Protein AF-A0A2N3N8F2-F1 (afdb_monomer)

pLDDT: mean 90.72, std 19.26, range [30.8, 98.94]

Foldseek 3Di:
DEFAEAEFEACQSQQPQEPFSLQLPQVLQVVCVVVPYNYAYAFDDATGDDPNRHYHHHYLDALQVSLVRLLVRCLVRVGQEYEDDHCQNCLVVVPPLQCLLVSVLVSVVSSCVNRVNHAYEYEQAAFFVLDPRRRVSSVSSNVSSVVSQVVCVVVVRRYFYLYQHDPLADDCVQDDNRHHGYPVNSSSSSVSSNVRVVVSVVSVSRDDDDDDVVVVVVVVDDDDDPDDDPDDDDDDDD

Organism: NCBI:txid41688

Solvent-accessible surface area (backbone atoms only — not comparable to full-atom values): 12654 Å² total; per-residue (Å²): 100,69,39,36,34,29,42,37,20,16,33,62,56,34,3,48,59,22,92,58,24,30,34,28,55,49,58,31,53,53,53,45,40,74,76,62,28,51,76,43,47,34,51,90,42,76,40,42,78,51,84,72,32,33,20,40,31,42,66,82,41,33,51,76,58,37,35,56,53,47,53,58,41,38,68,72,65,60,36,28,30,35,41,40,42,72,40,66,43,23,27,70,72,62,50,65,57,94,45,43,37,62,57,49,49,52,38,53,53,49,51,39,67,67,28,71,57,29,23,38,36,42,38,36,57,52,62,38,64,69,42,92,69,24,37,66,39,40,50,56,35,32,55,32,42,53,50,51,50,48,61,4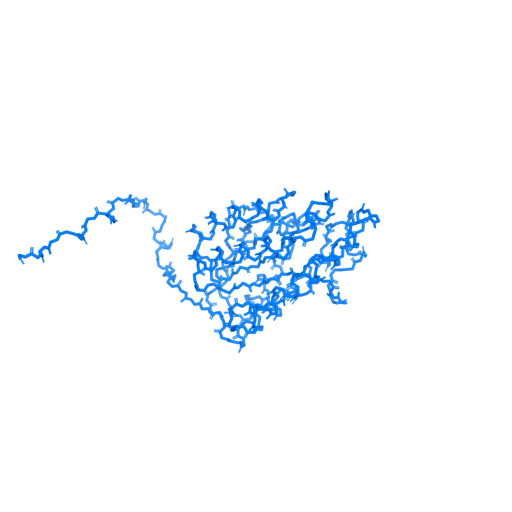0,39,78,70,69,45,49,54,39,67,22,66,25,62,43,95,72,21,35,50,81,89,26,35,73,69,28,64,28,36,24,60,68,17,18,51,31,43,15,54,42,47,45,53,26,52,52,50,32,48,79,70,66,36,65,45,83,69,93,75,66,71,65,64,65,72,56,61,86,60,76,88,80,81,94,79,86,89,85,89,89,87,85,85,88,84,132

Mean predicted aligned error: 6.77 Å

InterPro domains:
  IPR013830 SGNH hydrolase-type esterase 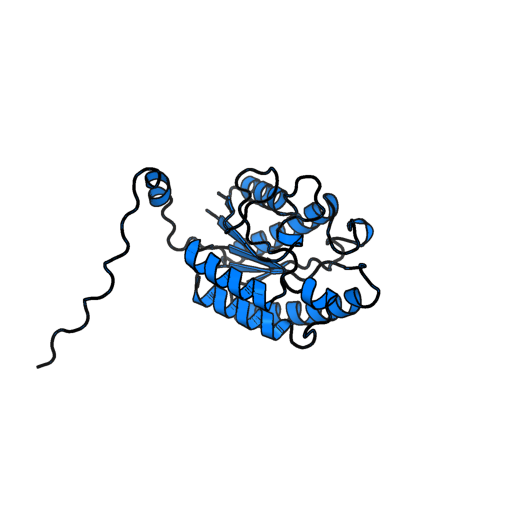domain [PF13472] (8-186)
  IPR036514 SGNH hydrolase superfamily [G3DSA:3.40.50.1110] (1-211)
  IPR051532 Diverse Ester Hydrolysis Enzymes [PTHR30383] (4-203)

Nearest PDB structures (foldseek):
  2vpt-assembly1_A-2  TM=9.041E-01  e=3.365E-15  Acetivibrio thermocellus
  7pzh-assembly4_GGG  TM=7.349E-01  e=8.038E-08  Phocaeicola vulgatus
  7pzg-assembly1_AAA  TM=7.790E-01  e=3.412E-07  Phocaeicola vulgatus
  6lfc-assembly2_B  TM=7.624E-01  e=3.213E-07  Escherichia coli
  6lfc-assembly1_A  TM=7.607E-01  e=3.624E-07  Escherichia coli

Sequence (238 aa):
MPLRLLPLGASITFGSGSTDGNGFRKHLRDMLIADGHAVRMVGSLQAGTMQNNDNEGWRGYRIDQIEEKGRESAAKYLPNIITIQAGTNDCISGYDIDHVGERLRRMLELLWRICPGSTLVLSTLPVNSSSPYVEPRVRRANDQIRYLWKHYADQGRRIVLADMHGLDGPQLSDLVDGTHPNDEGYLKMARIWHRAILEAEARGFLRQDKWDEEAESEGKGGLPSILSALTSFIGHCR

Radius of gyration: 18.73 Å; Cα contacts (8 Å, |Δi|>4): 457; chains: 1; bounding box: 34×45×70 Å

Structure (mmCIF, N/CA/C/O backbone):
data_AF-A0A2N3N8F2-F1
#
_entry.id   AF-A0A2N3N8F2-F1
#
loop_
_atom_site.group_PDB
_atom_site.id
_atom_site.type_symbol
_atom_site.label_atom_id
_atom_site.label_alt_id
_atom_site.label_comp_id
_atom_site.label_asym_id
_atom_site.label_entity_id
_atom_site.label_seq_id
_atom_site.pdbx_PDB_ins_code
_atom_site.Cartn_x
_atom_site.Cartn_y
_atom_site.Cartn_z
_atom_site.occupancy
_atom_site.B_iso_or_equiv
_atom_site.auth_seq_id
_atom_site.auth_comp_id
_atom_site.auth_asym_id
_atom_site.auth_atom_id
_atom_site.pdbx_PDB_model_num
ATOM 1 N N . MET A 1 1 ? -16.985 3.700 13.989 1.00 82.81 1 MET A N 1
ATOM 2 C CA . MET A 1 1 ? -15.937 3.055 14.828 1.00 82.81 1 MET A CA 1
ATOM 3 C C . MET A 1 1 ? -14.567 3.661 14.515 1.00 82.81 1 MET A C 1
ATOM 5 O O . MET A 1 1 ? -14.340 3.932 13.336 1.00 82.81 1 MET A O 1
ATOM 9 N N . PRO A 1 2 ? -13.675 3.871 15.506 1.00 91.38 2 PRO A N 1
ATOM 10 C CA . PRO A 1 2 ? -12.328 4.397 15.272 1.00 91.38 2 PRO A CA 1
ATOM 11 C C . PRO A 1 2 ? -11.448 3.466 14.424 1.00 91.38 2 PRO A C 1
ATOM 13 O O . PRO A 1 2 ? -11.329 2.269 14.700 1.00 91.38 2 PRO A O 1
ATOM 16 N N . LEU A 1 3 ? -10.807 4.024 13.398 1.00 95.75 3 LEU A N 1
ATOM 17 C CA . LEU A 1 3 ? -9.866 3.345 12.512 1.00 95.75 3 LEU A CA 1
ATOM 18 C C . LEU A 1 3 ? -8.465 3.903 12.739 1.00 95.75 3 LEU A C 1
ATOM 20 O O . LEU A 1 3 ? -8.174 5.046 12.381 1.00 95.75 3 LEU A O 1
ATOM 24 N N . ARG A 1 4 ? -7.583 3.072 13.294 1.00 96.88 4 ARG A N 1
ATOM 25 C CA . ARG A 1 4 ? -6.146 3.317 13.309 1.00 96.88 4 ARG A CA 1
ATOM 26 C C . ARG A 1 4 ? -5.522 2.621 12.111 1.00 96.88 4 ARG A C 1
ATOM 28 O O . ARG A 1 4 ? -5.195 1.434 12.171 1.00 96.88 4 ARG A O 1
ATOM 35 N N . LEU A 1 5 ? -5.409 3.375 11.026 1.00 98.50 5 LEU A N 1
ATOM 36 C CA . LEU A 1 5 ? -5.016 2.876 9.719 1.00 98.50 5 LEU A CA 1
ATOM 37 C C . LEU A 1 5 ? -3.512 3.040 9.518 1.00 98.50 5 LEU A C 1
ATOM 39 O O . LEU A 1 5 ? -3.014 4.162 9.518 1.00 98.50 5 LEU A O 1
ATOM 43 N N . LEU A 1 6 ? -2.800 1.929 9.318 1.00 98.81 6 LEU A N 1
ATOM 44 C CA . LEU A 1 6 ? -1.386 1.912 8.925 1.00 98.81 6 LEU A CA 1
ATOM 45 C C . LEU A 1 6 ? -1.269 1.682 7.406 1.00 98.81 6 LEU A C 1
ATOM 47 O O . LEU A 1 6 ? -1.508 0.561 6.946 1.00 98.81 6 LEU A O 1
ATOM 51 N N . PRO A 1 7 ? -0.887 2.696 6.608 1.00 98.88 7 PRO A N 1
ATOM 52 C CA . PRO A 1 7 ? -0.551 2.511 5.204 1.00 98.88 7 PRO A CA 1
ATOM 53 C C . PRO A 1 7 ? 0.861 1.945 5.078 1.00 98.88 7 PRO A C 1
ATOM 55 O O . PRO A 1 7 ? 1.831 2.691 5.187 1.00 98.88 7 PRO A O 1
ATOM 58 N N . LEU A 1 8 ? 0.980 0.641 4.832 1.00 98.94 8 LEU A N 1
ATOM 59 C CA . LEU A 1 8 ? 2.253 -0.065 4.715 1.00 98.94 8 LEU A CA 1
ATOM 60 C C . LEU A 1 8 ? 2.606 -0.342 3.250 1.00 98.94 8 LEU A C 1
ATOM 62 O O . LEU A 1 8 ? 1.817 -0.909 2.490 1.00 98.94 8 LEU A O 1
ATOM 66 N N . GLY A 1 9 ? 3.810 0.048 2.836 1.00 98.88 9 GLY A N 1
ATOM 67 C CA . GLY A 1 9 ? 4.299 -0.275 1.501 1.00 98.88 9 GLY A CA 1
ATOM 68 C C . GLY A 1 9 ? 5.546 0.497 1.106 1.00 98.88 9 GLY A C 1
ATOM 69 O O . GLY A 1 9 ? 6.405 0.775 1.937 1.00 98.88 9 GLY A O 1
ATOM 70 N N . ALA A 1 10 ? 5.638 0.842 -0.179 1.00 98.81 10 ALA A N 1
ATOM 71 C CA . ALA A 1 10 ? 6.779 1.556 -0.749 1.00 98.81 10 ALA A CA 1
ATOM 72 C C . ALA A 1 10 ? 6.414 2.963 -1.263 1.00 98.81 10 ALA A C 1
ATOM 74 O O . ALA A 1 10 ? 5.598 3.667 -0.671 1.00 98.81 10 ALA A O 1
ATOM 75 N N . SER A 1 11 ? 7.009 3.387 -2.381 1.00 98.75 11 SER A N 1
ATOM 76 C CA . SER A 1 11 ? 6.844 4.726 -2.961 1.00 98.75 11 SER A CA 1
ATOM 77 C C . SER A 1 11 ? 5.406 5.072 -3.349 1.00 98.75 11 SER A C 1
ATOM 79 O O . SER A 1 11 ? 4.991 6.212 -3.161 1.00 98.75 11 SER A O 1
ATOM 81 N N . ILE A 1 12 ? 4.630 4.102 -3.836 1.00 98.88 12 ILE A N 1
ATOM 82 C CA . ILE A 1 12 ? 3.205 4.300 -4.143 1.00 98.88 12 ILE A CA 1
ATOM 83 C C . ILE A 1 12 ? 2.409 4.575 -2.853 1.00 98.88 12 ILE A C 1
ATOM 85 O O . ILE A 1 12 ? 1.563 5.461 -2.821 1.00 98.88 12 ILE A O 1
ATOM 89 N N . THR A 1 13 ? 2.723 3.890 -1.748 1.00 98.88 13 THR A N 1
ATOM 90 C CA . THR A 1 13 ? 2.114 4.175 -0.434 1.00 98.88 13 THR A CA 1
ATOM 91 C C . THR A 1 13 ? 2.551 5.533 0.115 1.00 98.88 13 THR A C 1
ATOM 93 O O . THR A 1 13 ? 1.730 6.269 0.662 1.00 98.88 13 THR A O 1
ATOM 96 N N . PHE A 1 14 ? 3.818 5.907 -0.093 1.00 98.88 14 PHE A N 1
ATOM 97 C CA . PHE A 1 14 ? 4.320 7.242 0.243 1.00 98.88 14 PHE A CA 1
ATOM 98 C C . PHE A 1 14 ? 3.594 8.344 -0.547 1.00 98.88 14 PHE A C 1
ATOM 100 O O . PHE A 1 14 ? 3.472 9.461 -0.060 1.00 98.88 14 PHE A O 1
ATOM 107 N N . GLY A 1 15 ? 3.090 8.045 -1.748 1.00 98.62 15 GLY A N 1
ATOM 108 C CA . GLY A 1 15 ? 2.424 9.008 -2.629 1.00 98.62 15 GLY A CA 1
ATOM 109 C C . GLY A 1 15 ? 3.342 9.632 -3.683 1.00 98.62 15 GLY A C 1
ATOM 110 O O . GLY A 1 15 ? 3.044 10.704 -4.205 1.00 98.62 15 GLY A O 1
ATOM 111 N N . SER A 1 16 ? 4.472 8.995 -4.013 1.00 98.69 16 SER A N 1
ATOM 112 C CA . SER A 1 16 ? 5.320 9.430 -5.135 1.00 98.69 16 SER A CA 1
ATOM 113 C C . SER A 1 16 ? 4.510 9.538 -6.430 1.00 98.69 16 SER A C 1
ATOM 115 O O . SER A 1 16 ? 3.722 8.649 -6.724 1.00 98.69 16 SER A O 1
ATOM 117 N N . GLY A 1 17 ? 4.709 10.606 -7.200 1.00 97.75 17 GLY A N 1
ATOM 118 C CA . GLY A 1 17 ? 3.969 10.867 -8.441 1.00 97.75 17 GLY A CA 1
ATOM 119 C C . GLY A 1 17 ? 2.690 11.693 -8.271 1.00 97.75 17 GLY A C 1
ATOM 120 O O . GLY A 1 17 ? 2.259 12.303 -9.244 1.00 97.75 17 GLY A O 1
ATOM 121 N N . SER A 1 18 ? 2.135 11.795 -7.055 1.00 98.25 18 SER A N 1
ATOM 122 C CA . SER A 1 18 ? 1.045 12.745 -6.782 1.00 98.25 18 SER A CA 1
ATOM 123 C C . SER A 1 18 ? 1.576 14.168 -6.639 1.00 98.25 18 SER A C 1
ATOM 125 O O . SER A 1 18 ? 2.679 14.37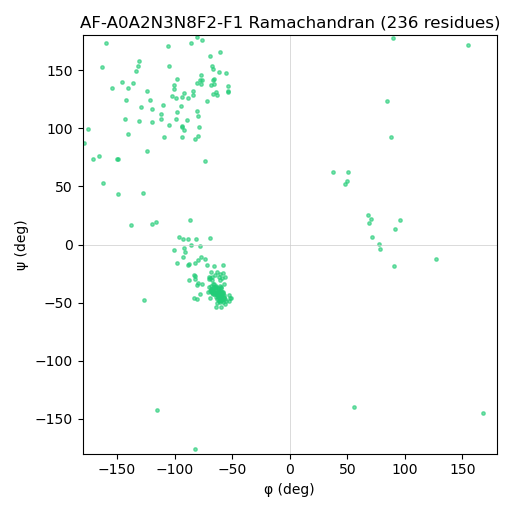3 -6.121 1.00 98.25 18 SER A O 1
ATOM 127 N N . THR A 1 19 ? 0.793 15.151 -7.078 1.00 98.38 19 THR A N 1
ATOM 128 C CA . THR A 1 19 ? 1.197 16.567 -7.061 1.00 98.38 19 THR A CA 1
ATOM 129 C C . THR A 1 19 ? 1.289 17.136 -5.646 1.00 98.38 19 THR A C 1
ATOM 131 O O . THR A 1 19 ? 2.106 18.016 -5.376 1.00 98.38 19 THR A O 1
ATOM 134 N N . ASP A 1 20 ? 0.493 16.597 -4.726 1.00 97.88 20 ASP A N 1
ATOM 135 C CA . ASP A 1 20 ? 0.400 17.029 -3.334 1.00 97.88 20 ASP A CA 1
ATOM 136 C C . ASP A 1 20 ? 1.183 16.136 -2.354 1.00 97.88 20 ASP A C 1
ATOM 138 O O . ASP A 1 20 ? 1.248 16.434 -1.159 1.00 97.88 20 ASP A O 1
ATOM 142 N N . GLY A 1 21 ? 1.772 15.040 -2.846 1.00 98.19 21 GLY A N 1
ATOM 143 C CA . GLY A 1 21 ? 2.507 14.051 -2.060 1.00 98.19 21 GLY A CA 1
ATOM 144 C C . GLY A 1 21 ? 1.641 13.168 -1.154 1.00 98.19 21 GLY A C 1
ATOM 145 O O . GLY A 1 21 ? 2.197 12.406 -0.362 1.00 98.19 21 GLY A O 1
ATOM 146 N N . ASN A 1 22 ? 0.310 13.255 -1.224 1.00 98.56 22 ASN A N 1
ATOM 147 C CA . ASN A 1 22 ? -0.606 12.468 -0.397 1.00 98.56 22 ASN A CA 1
ATOM 148 C C . ASN A 1 22 ? -0.850 11.065 -0.973 1.00 98.56 22 ASN A C 1
ATOM 150 O O . ASN A 1 22 ? -1.175 10.132 -0.231 1.00 98.56 22 ASN A O 1
ATOM 154 N N . GLY A 1 23 ? -0.705 10.893 -2.289 1.00 98.56 23 GLY A N 1
ATOM 155 C CA . GLY A 1 23 ? -1.112 9.671 -2.978 1.00 98.56 23 GLY A CA 1
ATOM 156 C C . GLY A 1 23 ? -2.587 9.339 -2.725 1.00 98.56 23 GLY A C 1
ATOM 157 O O . GLY A 1 23 ? -3.438 10.221 -2.633 1.00 98.56 23 GLY A O 1
ATOM 158 N N . PHE A 1 24 ? -2.910 8.056 -2.533 1.00 98.81 24 PHE A N 1
ATOM 159 C CA . PHE A 1 24 ? -4.290 7.635 -2.246 1.00 98.81 24 PHE A CA 1
ATOM 160 C C . PHE A 1 24 ? -4.768 8.025 -0.835 1.00 98.81 24 PHE A C 1
ATOM 162 O O . PHE A 1 24 ? -5.968 7.983 -0.555 1.00 98.81 24 PHE A O 1
ATOM 169 N N . ARG A 1 25 ? -3.841 8.351 0.080 1.00 98.81 25 ARG A N 1
ATOM 170 C CA . ARG A 1 25 ? -4.092 8.395 1.530 1.00 98.81 25 ARG A CA 1
ATOM 171 C C . ARG A 1 25 ? -5.125 9.449 1.908 1.00 98.81 25 ARG A C 1
ATOM 173 O O . ARG A 1 25 ? -6.006 9.160 2.714 1.00 98.81 25 ARG A O 1
ATOM 180 N N . LYS A 1 26 ? -5.057 10.635 1.294 1.00 98.56 26 LYS A N 1
ATOM 181 C CA . LYS A 1 26 ? -6.014 11.717 1.557 1.00 98.56 26 LYS A CA 1
ATOM 182 C C . LYS A 1 26 ? -7.422 11.323 1.131 1.00 98.56 26 LYS A C 1
ATOM 184 O O . LYS A 1 26 ? -8.329 11.354 1.953 1.00 98.56 26 LYS A O 1
ATOM 189 N N . HIS A 1 27 ? -7.590 10.895 -0.120 1.00 98.81 27 HIS A N 1
ATOM 190 C CA . HIS A 1 27 ? -8.895 10.485 -0.637 1.00 98.81 27 HIS A CA 1
ATOM 191 C C . HIS A 1 27 ? -9.498 9.330 0.164 1.00 98.81 27 HIS A C 1
ATOM 193 O O . HIS A 1 27 ? -10.677 9.378 0.499 1.00 98.81 27 HIS A O 1
ATOM 199 N N . LEU A 1 28 ? -8.695 8.321 0.518 1.00 98.88 28 LEU A N 1
ATOM 200 C CA . LEU A 1 28 ? -9.155 7.206 1.343 1.00 98.88 28 LEU A CA 1
ATOM 201 C C . LEU A 1 28 ? -9.629 7.681 2.720 1.00 98.88 28 LEU A C 1
ATOM 203 O O . LEU A 1 28 ? -10.720 7.317 3.152 1.00 98.88 28 LEU A O 1
ATOM 207 N N . ARG A 1 29 ? -8.823 8.506 3.399 1.00 98.62 29 ARG A N 1
ATOM 208 C CA . ARG A 1 29 ? -9.167 9.050 4.715 1.00 98.62 29 ARG A CA 1
ATOM 209 C C . ARG A 1 29 ? -10.453 9.872 4.659 1.00 98.62 29 ARG A C 1
ATOM 211 O O . ARG A 1 29 ? -11.305 9.701 5.523 1.00 98.62 29 ARG A O 1
ATOM 218 N N . ASP A 1 30 ? -10.592 10.732 3.656 1.00 98.75 30 ASP A N 1
ATOM 219 C CA . ASP A 1 30 ? -11.765 11.592 3.498 1.00 98.75 30 ASP A CA 1
ATOM 220 C C . ASP A 1 30 ? -13.038 10.763 3.258 1.00 98.75 30 ASP A C 1
ATOM 222 O O . ASP A 1 30 ? -14.062 11.046 3.874 1.00 98.75 30 ASP A O 1
ATOM 226 N N . MET A 1 31 ? -12.971 9.707 2.435 1.00 98.81 31 MET A N 1
ATOM 227 C CA . MET A 1 31 ? -14.109 8.801 2.209 1.00 98.81 31 MET A CA 1
ATOM 228 C C . MET A 1 31 ? -14.511 8.049 3.484 1.00 98.81 31 MET A C 1
ATOM 230 O O . MET A 1 31 ? -15.684 8.025 3.833 1.00 98.81 31 MET A O 1
ATOM 234 N N . LEU A 1 32 ? -13.548 7.511 4.236 1.00 98.56 32 LEU A N 1
ATOM 235 C CA . LEU A 1 32 ? -13.839 6.822 5.500 1.00 98.56 32 LEU A CA 1
ATOM 236 C C . LEU A 1 32 ? -14.429 7.769 6.563 1.00 98.56 32 LEU A C 1
ATOM 238 O O . LEU A 1 32 ? -15.297 7.369 7.335 1.00 98.56 32 LEU A O 1
ATOM 242 N N . ILE A 1 33 ? -13.986 9.029 6.611 1.00 98.19 33 ILE A N 1
ATOM 243 C CA . ILE A 1 33 ? -14.583 10.042 7.495 1.00 98.19 33 ILE A CA 1
ATOM 244 C C . ILE A 1 33 ? -16.005 10.383 7.051 1.00 98.19 33 ILE A C 1
ATOM 246 O O . ILE A 1 33 ? -16.883 10.524 7.901 1.00 98.19 33 ILE A O 1
ATOM 250 N N . ALA A 1 34 ? -16.243 10.502 5.742 1.00 98.50 34 ALA A N 1
ATOM 251 C CA . ALA A 1 34 ? -17.575 10.751 5.198 1.00 98.50 34 ALA A CA 1
ATOM 252 C C . ALA A 1 34 ? -18.567 9.625 5.547 1.00 98.50 34 ALA A C 1
ATOM 254 O O . ALA A 1 34 ? -19.738 9.910 5.783 1.00 98.50 34 ALA A O 1
ATOM 255 N N . ASP A 1 35 ? -18.086 8.387 5.682 1.00 97.50 35 ASP A N 1
ATOM 256 C CA . ASP A 1 35 ? -18.876 7.241 6.156 1.00 97.50 35 ASP A CA 1
ATOM 257 C C . ASP A 1 35 ? -19.084 7.215 7.685 1.00 97.50 35 ASP A C 1
ATOM 259 O O . ASP A 1 35 ? -19.745 6.326 8.219 1.00 97.50 35 ASP A O 1
ATOM 263 N N . GLY A 1 36 ? -18.536 8.187 8.422 1.00 96.31 36 GLY A N 1
ATOM 264 C CA . GLY A 1 36 ? -18.709 8.316 9.871 1.00 96.31 36 GLY A CA 1
ATOM 265 C C . GLY A 1 36 ? -17.636 7.620 10.715 1.00 96.31 36 GLY A C 1
ATOM 266 O O . GLY A 1 36 ? -17.804 7.477 11.932 1.00 96.31 36 GLY A O 1
ATOM 267 N N . HIS A 1 37 ? -16.516 7.194 10.126 1.00 95.75 37 HIS A N 1
ATOM 268 C CA . HIS A 1 37 ? -15.380 6.695 10.901 1.00 95.75 37 HIS A CA 1
ATOM 269 C C . HIS A 1 37 ? -14.530 7.836 11.473 1.00 95.75 37 HIS A C 1
ATOM 271 O O . HIS A 1 37 ? -14.184 8.795 10.787 1.00 95.75 37 HIS A O 1
ATOM 277 N N . ALA A 1 38 ? -14.086 7.684 12.722 1.00 95.25 38 ALA A N 1
ATOM 278 C CA . ALA A 1 38 ? -12.976 8.471 13.249 1.00 95.25 38 ALA A CA 1
ATOM 279 C C . ALA A 1 38 ? -11.664 7.857 12.739 1.00 95.25 38 ALA A C 1
ATOM 281 O O . ALA A 1 38 ? -11.325 6.740 13.123 1.00 95.25 38 ALA A O 1
ATOM 282 N N . VAL A 1 39 ? -10.942 8.543 11.849 1.00 96.75 39 VAL A N 1
ATOM 283 C CA . VAL A 1 39 ? -9.753 7.978 11.185 1.00 96.75 39 VAL A CA 1
ATOM 284 C C . VAL A 1 39 ? -8.465 8.639 11.669 1.00 96.75 39 VAL A C 1
ATOM 286 O O . VAL A 1 39 ? -8.244 9.837 11.456 1.00 96.75 39 VAL A O 1
ATOM 289 N N . ARG A 1 40 ? -7.578 7.817 12.239 1.00 97.81 40 ARG A N 1
ATOM 290 C CA . ARG A 1 40 ? -6.189 8.141 12.575 1.00 97.81 40 ARG A CA 1
ATOM 291 C C . ARG A 1 40 ? -5.261 7.334 11.668 1.00 97.81 40 ARG A C 1
ATOM 293 O O . ARG A 1 40 ? -5.098 6.130 11.850 1.00 97.81 40 ARG A O 1
ATOM 300 N N . MET A 1 41 ? -4.622 7.999 10.714 1.00 98.62 41 MET A N 1
ATOM 301 C CA . MET A 1 41 ? -3.488 7.429 9.988 1.00 98.62 41 MET A CA 1
ATOM 302 C C . MET A 1 41 ? -2.314 7.309 10.961 1.00 98.62 41 MET A C 1
ATOM 304 O O . MET A 1 41 ? -2.072 8.235 11.739 1.00 98.62 41 MET A O 1
ATOM 308 N N . VAL A 1 42 ? -1.593 6.197 10.937 1.00 98.62 42 VAL A N 1
ATOM 309 C CA . VAL A 1 42 ? -0.394 5.984 11.754 1.00 98.62 42 VAL A CA 1
ATOM 310 C C . VAL A 1 42 ? 0.754 5.471 10.905 1.00 98.62 42 VAL A C 1
ATOM 312 O O . VAL A 1 42 ? 0.552 4.919 9.825 1.00 98.62 42 VAL A O 1
ATOM 315 N N . GLY A 1 43 ? 1.964 5.671 11.408 1.00 98.56 43 GLY A N 1
ATOM 316 C CA . GLY A 1 43 ? 3.205 5.297 10.755 1.00 98.56 43 GLY A CA 1
ATOM 317 C C . GLY A 1 43 ? 4.353 6.176 11.236 1.00 98.56 43 GLY A C 1
ATOM 318 O O . GLY A 1 43 ? 4.154 7.136 11.986 1.00 98.56 43 GLY A O 1
ATOM 319 N N . SER A 1 44 ? 5.566 5.815 10.844 1.00 98.62 44 SER A N 1
ATOM 320 C CA . SER A 1 44 ? 6.791 6.512 11.232 1.00 98.62 44 SER A CA 1
ATOM 321 C C . SER A 1 44 ? 7.168 7.657 10.289 1.00 98.62 44 SER A C 1
ATOM 323 O O . SER A 1 44 ? 7.956 8.523 10.670 1.00 98.62 44 SER A O 1
ATOM 325 N N . LEU A 1 45 ? 6.601 7.684 9.080 1.00 98.69 45 LEU A N 1
ATOM 326 C CA . LEU A 1 45 ? 6.867 8.693 8.059 1.00 98.69 45 LEU A CA 1
ATOM 327 C C . LEU A 1 45 ? 5.711 9.682 7.942 1.00 98.69 45 LEU A C 1
ATOM 329 O O . LEU A 1 45 ? 4.554 9.337 8.161 1.00 98.69 45 LEU A O 1
ATOM 333 N N . GLN A 1 46 ? 6.024 10.896 7.497 1.00 98.38 46 GLN A N 1
ATOM 334 C CA . GLN A 1 46 ? 5.049 11.925 7.143 1.00 98.38 46 GLN A CA 1
ATOM 335 C C . GLN A 1 46 ? 5.294 12.380 5.710 1.00 98.38 46 GLN A C 1
ATOM 337 O O . GLN A 1 46 ? 6.435 12.632 5.318 1.00 98.38 46 GLN A O 1
ATOM 342 N N . ALA A 1 47 ? 4.231 12.454 4.911 1.00 98.19 47 ALA A N 1
ATOM 343 C CA . ALA A 1 47 ? 4.334 12.841 3.508 1.00 98.19 47 ALA A CA 1
ATOM 344 C C . ALA A 1 47 ? 3.036 13.444 2.976 1.00 98.19 47 ALA A C 1
ATOM 346 O O . ALA A 1 47 ? 1.968 12.859 3.158 1.00 98.19 47 ALA A O 1
ATOM 347 N N . GLY A 1 48 ? 3.165 14.552 2.252 1.00 98.12 48 GLY A N 1
ATOM 348 C CA . GLY A 1 48 ? 2.064 15.259 1.610 1.00 98.12 48 GLY A CA 1
ATOM 349 C C . GLY A 1 48 ? 1.417 16.332 2.486 1.00 98.12 48 GLY A C 1
ATOM 350 O O . GLY A 1 48 ? 1.815 16.548 3.632 1.00 98.12 48 GLY A O 1
ATOM 351 N N . THR A 1 49 ? 0.443 17.038 1.921 1.00 98.25 49 THR A N 1
ATOM 352 C CA . THR A 1 49 ? -0.195 18.231 2.506 1.00 98.25 49 THR A CA 1
ATOM 353 C C . THR A 1 49 ? -1.431 17.948 3.367 1.00 98.25 49 THR A C 1
ATOM 355 O O . THR A 1 49 ? -1.968 18.871 3.980 1.00 98.25 49 THR A O 1
ATOM 358 N N . MET A 1 50 ? -1.919 16.704 3.416 1.00 97.88 50 MET A N 1
ATOM 359 C CA . MET A 1 50 ? -3.115 16.360 4.189 1.00 97.88 50 MET A CA 1
ATOM 360 C C . MET A 1 50 ? -2.895 16.493 5.702 1.00 97.88 50 MET A C 1
ATOM 362 O O . MET A 1 50 ? -1.794 16.302 6.217 1.00 97.88 50 MET A O 1
ATOM 366 N N . GLN A 1 51 ? -3.970 16.743 6.449 1.00 96.19 51 GLN A N 1
ATOM 367 C CA . GLN A 1 51 ? -3.937 16.562 7.900 1.00 96.19 51 GLN A CA 1
ATOM 368 C C . GLN A 1 51 ? -3.757 15.081 8.241 1.00 96.19 51 GLN A C 1
ATOM 370 O O . GLN A 1 51 ? -4.346 14.222 7.583 1.00 96.19 51 GLN A O 1
ATOM 375 N N . ASN A 1 52 ? -2.984 14.798 9.295 1.00 97.81 52 ASN A N 1
ATOM 376 C CA . ASN A 1 52 ? -2.637 13.437 9.700 1.00 97.81 52 ASN A CA 1
ATOM 377 C C . ASN A 1 52 ? -2.088 12.620 8.511 1.00 97.81 52 ASN A C 1
ATOM 379 O O . ASN A 1 52 ? -2.644 11.608 8.090 1.00 97.81 52 ASN A O 1
ATOM 383 N N . ASN A 1 53 ? -0.966 13.094 7.976 1.00 98.56 53 ASN A N 1
ATOM 384 C CA . ASN A 1 53 ? -0.261 12.523 6.832 1.00 98.56 53 ASN A CA 1
ATOM 385 C C . ASN A 1 53 ? 0.733 11.403 7.208 1.00 98.56 53 ASN A C 1
ATOM 387 O O . ASN A 1 53 ? 1.647 11.099 6.429 1.00 98.56 53 ASN A O 1
ATOM 391 N N . ASP A 1 54 ? 0.551 10.791 8.382 1.00 98.88 54 ASP A N 1
ATOM 392 C CA . ASP A 1 54 ? 1.383 9.689 8.860 1.00 98.88 54 ASP A CA 1
ATOM 393 C C . ASP A 1 54 ? 1.194 8.457 7.959 1.00 98.88 54 ASP A C 1
ATOM 395 O O . ASP A 1 54 ? 0.083 8.154 7.511 1.00 98.88 54 ASP A O 1
ATOM 399 N N . ASN A 1 55 ? 2.288 7.770 7.640 1.00 98.81 55 ASN A N 1
ATOM 400 C CA . ASN A 1 55 ? 2.299 6.581 6.795 1.00 98.81 55 ASN A CA 1
ATOM 401 C C . ASN A 1 55 ? 3.563 5.734 7.007 1.00 98.81 55 ASN A C 1
ATOM 403 O O . ASN A 1 55 ? 4.500 6.142 7.689 1.00 98.81 55 ASN A O 1
ATOM 407 N N . GLU A 1 56 ? 3.596 4.562 6.377 1.00 98.88 56 GLU A N 1
ATOM 408 C CA . GLU A 1 56 ? 4.719 3.624 6.399 1.00 98.88 56 GLU A CA 1
ATOM 409 C C . GLU A 1 56 ? 5.136 3.229 4.968 1.00 98.88 56 GLU A C 1
ATOM 411 O O . GLU A 1 56 ? 5.325 2.055 4.644 1.00 98.88 56 GLU A O 1
ATOM 416 N N . GLY A 1 57 ? 5.213 4.222 4.071 1.00 98.75 57 GLY A N 1
ATOM 417 C CA . GLY A 1 57 ? 5.610 4.055 2.672 1.00 98.75 57 GLY A CA 1
ATOM 418 C C . GLY A 1 57 ? 7.112 4.243 2.438 1.00 98.75 57 GLY A C 1
ATOM 419 O O . GLY A 1 57 ? 7.586 5.359 2.255 1.00 98.75 57 GLY A O 1
ATOM 420 N N . TRP A 1 58 ? 7.889 3.167 2.359 1.00 98.75 58 TRP A N 1
ATOM 421 C CA . TRP A 1 58 ? 9.346 3.248 2.203 1.00 98.75 58 TRP A CA 1
ATOM 422 C C . TRP A 1 58 ? 9.781 3.176 0.735 1.00 98.75 58 TRP A C 1
ATOM 424 O O . TRP A 1 58 ? 9.803 2.119 0.101 1.00 98.75 58 TRP A O 1
ATOM 434 N N . ARG A 1 59 ? 10.112 4.331 0.150 1.00 98.56 59 ARG A N 1
ATOM 435 C CA . ARG A 1 59 ? 10.511 4.441 -1.265 1.00 98.56 59 ARG A CA 1
ATOM 436 C C . ARG A 1 59 ? 11.669 3.488 -1.603 1.00 98.56 59 ARG A C 1
ATOM 438 O O . ARG A 1 59 ? 12.677 3.457 -0.908 1.00 98.56 59 ARG A O 1
ATOM 445 N N . GLY A 1 60 ? 11.515 2.730 -2.690 1.00 98.31 60 GLY A N 1
ATOM 446 C CA . GLY A 1 60 ? 12.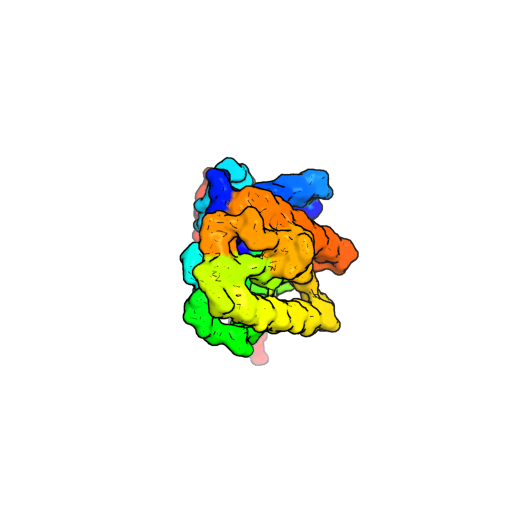514 1.770 -3.177 1.00 98.31 60 GLY A CA 1
ATOM 447 C C . GLY A 1 60 ? 12.575 0.433 -2.428 1.00 98.31 60 GLY A C 1
ATOM 448 O O . GLY A 1 60 ? 13.316 -0.450 -2.852 1.00 98.31 60 GLY A O 1
ATOM 449 N N . TYR A 1 61 ? 11.805 0.246 -1.351 1.00 98.81 61 TYR A N 1
ATOM 450 C CA . TYR A 1 61 ? 11.900 -0.972 -0.546 1.00 98.81 61 TYR A CA 1
ATOM 451 C C . TYR A 1 61 ? 11.181 -2.153 -1.199 1.00 98.81 61 TYR A C 1
ATOM 453 O O . TYR A 1 61 ? 10.097 -2.013 -1.778 1.00 98.81 61 TYR A O 1
ATOM 461 N N . ARG A 1 62 ? 11.797 -3.328 -1.079 1.00 98.81 62 ARG A N 1
ATOM 462 C CA . ARG A 1 62 ? 11.204 -4.628 -1.414 1.00 98.81 62 ARG A CA 1
ATOM 463 C C . ARG A 1 62 ? 10.399 -5.196 -0.247 1.00 98.81 62 ARG A C 1
ATOM 465 O O . ARG A 1 62 ? 10.437 -4.661 0.860 1.00 98.81 62 ARG A O 1
ATOM 472 N N . ILE A 1 63 ? 9.704 -6.308 -0.487 1.00 98.94 63 ILE A N 1
ATOM 473 C CA . ILE A 1 63 ? 8.867 -6.992 0.515 1.00 98.94 63 ILE A CA 1
ATOM 474 C C . ILE A 1 63 ? 9.613 -7.268 1.833 1.00 98.94 63 ILE A C 1
ATOM 476 O O . ILE A 1 63 ? 9.072 -6.973 2.891 1.00 98.94 63 ILE A O 1
ATOM 480 N N . ASP A 1 64 ? 10.847 -7.777 1.788 1.00 98.50 64 ASP A N 1
ATOM 481 C CA . ASP A 1 64 ? 11.649 -8.104 2.981 1.00 98.50 64 ASP A CA 1
ATOM 482 C C . ASP A 1 64 ? 11.951 -6.874 3.850 1.00 98.50 64 ASP A C 1
ATOM 484 O O . ASP A 1 64 ? 11.906 -6.930 5.076 1.00 98.50 64 ASP A O 1
ATOM 488 N N . GLN A 1 65 ? 12.198 -5.732 3.213 1.00 98.81 65 GLN A N 1
ATOM 489 C CA . GLN A 1 65 ? 12.490 -4.479 3.906 1.00 98.81 65 GLN A CA 1
ATOM 490 C C . GLN A 1 65 ? 11.210 -3.806 4.428 1.00 98.81 65 GLN A C 1
ATOM 492 O O . GLN A 1 65 ? 11.230 -3.163 5.476 1.00 98.81 65 GLN A O 1
ATOM 497 N N . ILE A 1 66 ? 10.092 -3.958 3.709 1.00 98.94 66 ILE A N 1
ATOM 498 C CA . ILE A 1 66 ? 8.770 -3.495 4.156 1.00 98.94 66 ILE A CA 1
ATOM 499 C C . ILE A 1 66 ? 8.294 -4.320 5.357 1.00 98.94 66 ILE A C 1
ATOM 501 O O . ILE A 1 66 ? 7.737 -3.739 6.281 1.00 98.94 66 ILE A O 1
ATOM 505 N N . GLU A 1 67 ? 8.537 -5.635 5.385 1.00 98.81 67 GLU A N 1
ATOM 506 C CA . GLU A 1 67 ? 8.213 -6.500 6.530 1.00 98.81 67 GLU A CA 1
ATOM 507 C C . GLU A 1 67 ? 8.891 -6.003 7.813 1.00 98.81 67 GLU A C 1
ATOM 509 O O . GLU A 1 67 ? 8.231 -5.864 8.844 1.00 98.81 67 GLU A O 1
ATOM 514 N N . GLU A 1 68 ? 10.180 -5.663 7.734 1.00 98.62 68 GLU A N 1
ATOM 515 C CA . GLU A 1 68 ? 10.942 -5.131 8.867 1.00 98.62 68 GLU A CA 1
ATOM 516 C C . GLU A 1 68 ? 10.329 -3.826 9.404 1.00 98.62 68 GLU A C 1
ATOM 518 O O . GLU A 1 68 ? 10.123 -3.675 10.608 1.00 98.62 68 GLU A O 1
ATOM 523 N N . LYS A 1 69 ? 9.935 -2.908 8.514 1.00 98.75 69 LYS A N 1
ATOM 524 C CA . LYS A 1 69 ? 9.260 -1.660 8.907 1.00 98.75 69 LYS A CA 1
ATOM 525 C C . LYS A 1 69 ? 7.842 -1.874 9.416 1.00 98.75 69 LYS A C 1
ATOM 527 O O . LYS A 1 69 ? 7.431 -1.248 10.391 1.00 98.75 69 LYS A O 1
ATOM 532 N N . GLY A 1 70 ? 7.119 -2.818 8.824 1.00 98.69 70 GLY A N 1
ATOM 533 C CA . GLY A 1 70 ? 5.815 -3.257 9.300 1.00 98.69 70 GLY A CA 1
ATOM 534 C C . GLY A 1 70 ? 5.881 -3.812 10.722 1.00 98.69 70 GLY A C 1
ATOM 535 O O . GLY A 1 70 ? 5.012 -3.493 11.528 1.00 98.69 70 GLY A O 1
ATOM 536 N N . ARG A 1 71 ? 6.928 -4.575 11.064 1.00 98.62 71 ARG A N 1
ATOM 537 C CA . ARG A 1 71 ? 7.163 -5.098 12.418 1.00 98.62 71 ARG A CA 1
ATOM 538 C C . ARG A 1 71 ? 7.296 -3.982 13.450 1.00 98.62 71 ARG A C 1
ATOM 540 O O . ARG A 1 71 ? 6.588 -3.998 14.457 1.00 98.62 71 ARG A O 1
ATOM 547 N N . GLU A 1 72 ? 8.193 -3.032 13.194 1.00 98.44 72 GLU A N 1
ATOM 548 C CA . GLU A 1 72 ? 8.453 -1.892 14.082 1.00 98.44 72 GLU A CA 1
ATOM 549 C C . GLU A 1 72 ? 7.172 -1.070 14.300 1.00 98.44 72 GLU A C 1
ATOM 551 O O . GLU A 1 72 ? 6.782 -0.789 15.438 1.00 98.44 72 GLU A O 1
ATOM 556 N N . SER A 1 73 ? 6.468 -0.745 13.215 1.00 98.38 73 SER A N 1
ATOM 557 C CA . SER A 1 73 ? 5.289 0.118 13.271 1.00 98.38 73 SER A CA 1
ATOM 558 C C . SER A 1 73 ? 4.037 -0.571 13.798 1.00 98.38 73 SER A C 1
ATOM 560 O O . SER A 1 73 ? 3.267 0.060 14.520 1.00 98.38 73 SER A O 1
ATOM 562 N N . ALA A 1 74 ? 3.836 -1.861 13.524 1.00 97.44 74 ALA A N 1
ATOM 563 C CA . ALA A 1 74 ? 2.747 -2.618 14.134 1.00 97.44 74 ALA A CA 1
ATOM 564 C C . ALA A 1 74 ? 2.896 -2.652 15.662 1.00 97.44 74 ALA A C 1
ATOM 566 O O . ALA A 1 74 ? 1.935 -2.374 16.375 1.00 97.44 74 ALA A O 1
ATOM 567 N N . ALA A 1 75 ? 4.110 -2.902 16.167 1.00 96.75 75 ALA A N 1
ATOM 568 C CA . ALA A 1 75 ? 4.373 -2.962 17.604 1.00 96.75 75 ALA A CA 1
ATOM 569 C C . ALA A 1 75 ? 4.234 -1.595 18.292 1.00 96.75 75 ALA A C 1
ATOM 571 O O . ALA A 1 75 ? 3.778 -1.523 19.431 1.00 96.75 75 ALA A O 1
ATOM 572 N N . LYS A 1 76 ? 4.620 -0.513 17.605 1.00 96.69 76 LYS A N 1
ATOM 573 C CA . LYS A 1 76 ? 4.579 0.846 18.154 1.00 96.69 76 LYS A CA 1
ATOM 574 C C . LYS A 1 76 ? 3.191 1.474 18.101 1.00 96.69 76 LYS A C 1
ATOM 576 O O . LYS A 1 76 ? 2.767 2.096 19.068 1.00 96.69 76 LYS A O 1
ATOM 581 N N . TYR A 1 77 ? 2.519 1.373 16.958 1.00 95.75 77 TYR A N 1
ATOM 582 C CA . TYR A 1 77 ? 1.285 2.114 16.708 1.00 95.75 77 TYR A CA 1
ATOM 583 C C . TYR A 1 77 ? 0.029 1.281 16.947 1.00 95.75 77 TYR A C 1
ATOM 585 O O . TYR A 1 77 ? -1.037 1.865 17.073 1.00 95.75 77 TYR A O 1
ATOM 593 N N . LEU A 1 78 ? 0.124 -0.051 17.032 1.00 95.06 78 LEU A N 1
ATOM 594 C CA . LEU A 1 78 ? -1.015 -0.942 17.290 1.00 95.06 78 LEU A CA 1
ATOM 595 C C . LEU A 1 78 ? -2.218 -0.663 16.356 1.00 95.06 78 LEU A C 1
ATOM 597 O O . LEU A 1 78 ? -3.322 -0.365 16.828 1.00 95.06 78 LEU A O 1
ATOM 601 N N . PRO A 1 79 ? -2.026 -0.682 15.021 1.00 96.69 79 PRO A N 1
ATOM 602 C CA . PRO A 1 79 ? -3.106 -0.410 14.077 1.00 96.69 79 PRO A CA 1
ATOM 603 C C . PRO A 1 79 ? -4.177 -1.500 14.129 1.00 96.69 79 PRO A C 1
ATOM 605 O O . PRO A 1 79 ? -3.854 -2.682 14.193 1.00 96.69 79 PRO A O 1
ATOM 608 N N . ASN A 1 80 ? -5.454 -1.138 14.014 1.00 96.50 80 ASN A N 1
ATOM 609 C CA . ASN A 1 80 ? -6.537 -2.120 13.861 1.00 96.50 80 ASN A CA 1
ATOM 610 C C . ASN A 1 80 ? -6.878 -2.411 12.391 1.00 96.50 80 ASN A C 1
ATOM 612 O O . ASN A 1 80 ? -7.576 -3.383 12.095 1.00 96.50 80 ASN A O 1
ATOM 616 N N . ILE A 1 81 ? -6.339 -1.617 11.466 1.00 98.25 81 ILE A N 1
ATOM 617 C CA . ILE A 1 81 ? -6.426 -1.862 10.033 1.00 98.25 81 ILE A CA 1
ATOM 618 C C . ILE A 1 81 ? -5.107 -1.508 9.343 1.00 98.25 81 ILE A C 1
ATOM 620 O O . ILE A 1 81 ? -4.503 -0.472 9.616 1.00 98.25 81 ILE A O 1
ATOM 624 N N . ILE A 1 82 ? -4.639 -2.386 8.456 1.00 98.88 82 ILE A N 1
ATOM 625 C CA . ILE A 1 82 ? -3.374 -2.210 7.734 1.00 98.88 82 ILE A CA 1
ATOM 626 C C . ILE A 1 82 ? -3.638 -2.400 6.243 1.00 98.88 82 ILE A C 1
ATOM 628 O O . ILE A 1 82 ? -4.035 -3.486 5.822 1.00 98.88 82 ILE A O 1
ATOM 632 N N . THR A 1 83 ? -3.403 -1.363 5.440 1.00 98.94 83 THR A N 1
ATOM 633 C CA . THR A 1 83 ? -3.390 -1.488 3.975 1.00 98.94 83 THR A CA 1
ATOM 634 C C . THR A 1 83 ? -1.980 -1.860 3.534 1.00 98.94 83 THR A C 1
ATOM 636 O O . THR A 1 83 ? -1.039 -1.148 3.884 1.00 98.94 83 THR A O 1
ATOM 639 N N . ILE A 1 84 ? -1.825 -2.944 2.775 1.00 98.94 84 ILE A N 1
ATOM 640 C CA . ILE A 1 84 ? -0.521 -3.505 2.398 1.00 98.94 84 ILE A CA 1
ATOM 641 C C . ILE A 1 84 ? -0.383 -3.502 0.876 1.00 98.94 84 ILE A C 1
ATOM 643 O O . ILE A 1 84 ? -1.114 -4.214 0.187 1.00 98.94 84 ILE A O 1
ATOM 647 N N . GLN A 1 85 ? 0.586 -2.747 0.356 1.00 98.81 85 GLN A N 1
ATOM 648 C CA . GLN A 1 85 ? 1.003 -2.813 -1.048 1.00 98.81 85 GLN A CA 1
ATOM 649 C C . GLN A 1 85 ? 2.529 -2.932 -1.125 1.00 98.81 85 GLN A C 1
ATOM 651 O O . GLN A 1 85 ? 3.258 -1.974 -0.866 1.00 98.81 85 GLN A O 1
ATOM 656 N N . ALA A 1 86 ? 3.005 -4.128 -1.468 1.00 98.81 86 ALA A N 1
ATOM 657 C CA . ALA A 1 86 ? 4.419 -4.481 -1.488 1.00 98.81 86 ALA A CA 1
ATOM 658 C C . ALA A 1 86 ? 4.710 -5.471 -2.625 1.00 98.81 86 ALA A C 1
ATOM 660 O O . ALA A 1 86 ? 3.928 -6.389 -2.856 1.00 98.81 86 ALA A O 1
ATOM 661 N N . GLY A 1 87 ? 5.839 -5.290 -3.318 1.00 98.81 87 GLY A N 1
ATOM 662 C CA . GLY A 1 87 ? 6.260 -6.141 -4.442 1.00 98.81 87 GLY A CA 1
ATOM 663 C C . GLY A 1 87 ? 6.599 -5.386 -5.732 1.00 98.81 87 GLY A C 1
ATOM 664 O O . GLY A 1 87 ? 7.225 -5.951 -6.626 1.00 98.81 87 GLY A O 1
ATOM 665 N N . THR A 1 88 ? 6.255 -4.097 -5.837 1.00 98.81 88 THR A N 1
ATOM 666 C CA . THR A 1 88 ? 6.584 -3.288 -7.029 1.00 98.81 88 THR A CA 1
ATOM 667 C C . THR A 1 88 ? 8.100 -3.243 -7.285 1.00 98.81 88 THR A C 1
ATOM 669 O O . THR A 1 88 ? 8.547 -3.516 -8.398 1.00 98.81 88 THR A O 1
ATOM 672 N N . ASN A 1 89 ? 8.915 -2.978 -6.256 1.00 98.81 89 ASN A N 1
ATOM 673 C CA . ASN A 1 89 ? 10.379 -2.911 -6.399 1.00 98.81 89 ASN A CA 1
ATOM 674 C C . ASN A 1 89 ? 11.020 -4.284 -6.652 1.00 98.81 89 ASN A C 1
ATOM 676 O O . ASN A 1 89 ? 12.033 -4.379 -7.349 1.00 98.81 89 ASN A O 1
ATOM 680 N N . ASP A 1 90 ? 10.414 -5.355 -6.140 1.00 98.81 90 ASP A N 1
ATOM 681 C CA . ASP A 1 90 ? 10.781 -6.729 -6.475 1.00 98.81 90 ASP A CA 1
ATOM 682 C C . ASP A 1 90 ? 10.603 -6.980 -7.975 1.00 98.81 90 ASP A C 1
ATOM 684 O O . ASP A 1 90 ? 11.532 -7.432 -8.638 1.00 98.81 90 ASP A O 1
ATOM 688 N N . CYS A 1 91 ? 9.460 -6.581 -8.542 1.00 98.88 91 CYS A N 1
ATOM 689 C CA . CYS A 1 91 ? 9.184 -6.714 -9.975 1.00 98.88 91 CYS A CA 1
ATOM 690 C C . CYS A 1 91 ? 10.138 -5.876 -10.838 1.00 98.88 91 CYS A C 1
ATOM 692 O O . CYS A 1 91 ? 10.656 -6.379 -11.842 1.00 98.88 91 CYS A O 1
ATOM 694 N N . ILE A 1 92 ? 10.417 -4.634 -10.429 1.00 98.69 92 ILE A N 1
ATOM 695 C CA . ILE A 1 92 ? 11.358 -3.740 -11.122 1.00 98.69 92 ILE A CA 1
ATOM 696 C C . ILE A 1 92 ? 12.761 -4.361 -11.162 1.00 98.69 92 ILE A C 1
ATOM 698 O O . ILE A 1 92 ? 13.360 -4.472 -12.231 1.00 98.69 92 ILE A O 1
ATOM 702 N N . SER A 1 93 ? 13.264 -4.837 -10.020 1.00 98.25 93 SER A N 1
ATOM 703 C CA . SER A 1 93 ? 14.599 -5.448 -9.921 1.00 98.25 93 SER A CA 1
ATOM 704 C C . SER A 1 93 ? 14.665 -6.902 -10.407 1.00 98.25 93 SER A C 1
ATOM 706 O O . SER A 1 93 ? 15.756 -7.426 -10.616 1.00 98.25 93 SER A O 1
ATOM 708 N N . GLY A 1 94 ? 13.521 -7.561 -10.613 1.00 98.38 94 GLY A N 1
ATOM 709 C CA . GLY A 1 94 ? 13.459 -8.993 -10.918 1.00 98.38 94 GLY A CA 1
ATOM 710 C C . GLY A 1 94 ? 13.827 -9.882 -9.728 1.00 98.38 94 GLY A C 1
ATOM 711 O O . GLY A 1 94 ? 14.234 -11.025 -9.926 1.00 98.38 94 GLY A O 1
ATOM 712 N N . TYR A 1 95 ? 13.716 -9.364 -8.506 1.00 98.62 95 TYR A N 1
ATOM 713 C CA . TYR A 1 95 ? 14.134 -10.056 -7.296 1.00 98.62 95 TYR A CA 1
ATOM 714 C C . TYR A 1 95 ? 13.082 -11.066 -6.837 1.00 98.62 95 TYR A C 1
ATOM 716 O O . TYR A 1 95 ? 11.987 -10.690 -6.419 1.00 98.62 95 TYR A O 1
ATOM 724 N N . ASP A 1 96 ? 13.452 -12.347 -6.883 1.00 98.25 96 ASP A N 1
ATOM 725 C CA . ASP A 1 96 ? 12.728 -13.457 -6.258 1.00 98.25 96 ASP A CA 1
ATOM 726 C C . ASP A 1 96 ? 11.209 -13.455 -6.538 1.00 98.25 96 ASP A C 1
ATOM 728 O O . ASP A 1 96 ? 10.366 -13.464 -5.634 1.00 98.25 96 ASP A O 1
ATOM 732 N N . ILE A 1 97 ? 10.862 -13.361 -7.827 1.00 98.69 97 ILE A N 1
ATOM 733 C CA . ILE A 1 97 ? 9.475 -13.216 -8.295 1.00 98.69 97 ILE A CA 1
ATOM 734 C C . ILE A 1 97 ? 8.648 -14.471 -8.009 1.00 98.69 97 ILE A C 1
ATOM 736 O O . ILE A 1 97 ? 7.463 -14.366 -7.701 1.00 98.69 97 ILE A O 1
ATOM 740 N N . ASP A 1 98 ? 9.266 -15.650 -8.065 1.00 98.31 98 ASP A N 1
ATOM 741 C CA . ASP A 1 98 ? 8.574 -16.932 -7.889 1.00 98.31 98 ASP A CA 1
ATOM 742 C C . ASP A 1 98 ? 8.171 -17.209 -6.430 1.00 98.31 98 ASP A C 1
ATOM 744 O O . ASP A 1 98 ? 7.343 -18.082 -6.186 1.00 98.31 98 ASP A O 1
ATOM 748 N N . HIS A 1 99 ? 8.689 -16.431 -5.470 1.00 98.56 99 HIS A N 1
ATOM 749 C CA . HIS A 1 99 ? 8.373 -16.568 -4.045 1.00 98.56 99 HIS A CA 1
ATOM 750 C C . HIS A 1 99 ? 7.737 -15.309 -3.433 1.00 98.56 99 HIS A C 1
ATOM 752 O O . HIS A 1 99 ? 7.690 -15.179 -2.209 1.00 98.56 99 HIS A O 1
ATOM 758 N N . VAL A 1 100 ? 7.210 -14.378 -4.240 1.00 98.81 100 VAL A N 1
ATOM 759 C CA . VAL A 1 100 ? 6.499 -13.180 -3.741 1.00 98.81 100 VAL A CA 1
ATOM 760 C C . VAL A 1 100 ? 5.402 -13.548 -2.738 1.00 98.81 100 VAL A C 1
ATOM 762 O O . VAL A 1 100 ? 5.336 -12.955 -1.661 1.00 98.81 100 VAL A O 1
ATOM 765 N N . GLY A 1 101 ? 4.577 -14.552 -3.047 1.00 98.69 101 GLY A N 1
ATOM 766 C CA . GLY A 1 101 ? 3.493 -14.998 -2.168 1.00 98.69 101 GLY A CA 1
ATOM 767 C C . GLY A 1 101 ? 3.997 -15.518 -0.822 1.00 98.69 101 GLY A C 1
ATOM 768 O O . GLY A 1 101 ? 3.436 -15.186 0.216 1.00 98.69 101 GLY A O 1
ATOM 769 N N . GLU A 1 102 ? 5.096 -16.269 -0.815 1.00 98.81 102 GLU A N 1
ATOM 770 C CA . GLU A 1 102 ? 5.714 -16.795 0.406 1.00 98.81 102 GLU A CA 1
ATOM 771 C C . GLU A 1 102 ? 6.315 -15.673 1.270 1.00 98.81 102 GLU A C 1
ATOM 773 O O . GLU A 1 102 ? 6.158 -15.662 2.491 1.00 98.81 102 GLU A O 1
ATOM 778 N N . ARG A 1 103 ? 6.944 -14.669 0.650 1.00 98.88 103 ARG A N 1
ATOM 779 C CA . ARG A 1 103 ? 7.480 -13.505 1.373 1.00 98.88 103 ARG A CA 1
ATOM 780 C C . ARG A 1 103 ? 6.365 -12.640 1.962 1.00 98.88 103 ARG A C 1
ATOM 782 O O . ARG A 1 103 ? 6.441 -12.255 3.123 1.00 98.88 103 ARG A O 1
ATOM 789 N N . LEU A 1 104 ? 5.287 -12.410 1.210 1.00 98.94 104 LEU A N 1
ATOM 790 C CA . LEU A 1 104 ? 4.099 -11.731 1.732 1.00 98.94 104 LEU A CA 1
ATOM 791 C C . LEU A 1 104 ? 3.426 -12.541 2.847 1.00 98.94 104 LEU A C 1
ATOM 793 O O . LEU A 1 104 ? 3.028 -11.954 3.848 1.00 98.94 104 LEU A O 1
ATO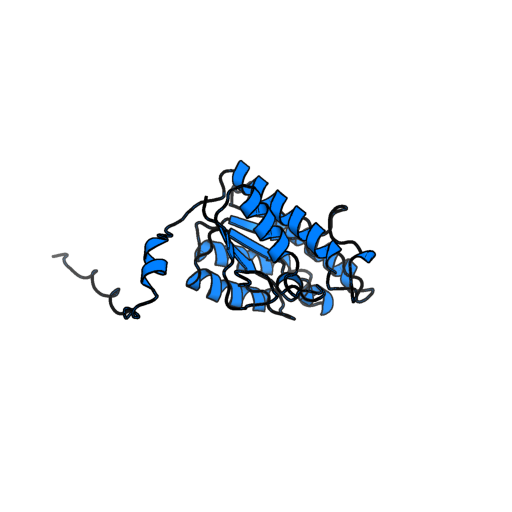M 797 N N . ARG A 1 105 ? 3.336 -13.874 2.729 1.00 98.88 105 ARG A N 1
ATOM 798 C CA . ARG A 1 105 ? 2.763 -14.753 3.764 1.00 98.88 105 ARG A CA 1
ATOM 799 C C . ARG A 1 105 ? 3.419 -14.511 5.121 1.00 98.88 105 ARG A C 1
ATOM 801 O O . ARG A 1 105 ? 2.700 -14.325 6.101 1.00 98.88 105 ARG A O 1
ATOM 808 N N . ARG A 1 106 ? 4.756 -14.471 5.170 1.00 98.81 106 ARG A N 1
ATOM 809 C CA . ARG A 1 106 ? 5.511 -14.220 6.408 1.00 98.81 106 ARG A CA 1
ATOM 810 C C . ARG A 1 106 ? 5.198 -12.857 7.012 1.00 98.81 106 ARG A C 1
ATOM 812 O O . ARG A 1 106 ? 4.910 -12.787 8.205 1.00 98.81 106 ARG A O 1
ATOM 819 N N . MET A 1 107 ? 5.148 -11.811 6.190 1.00 98.88 107 MET A N 1
ATOM 820 C CA . MET A 1 107 ? 4.757 -10.478 6.642 1.00 98.88 107 MET A CA 1
ATOM 821 C C . MET A 1 107 ? 3.333 -10.461 7.214 1.00 98.88 107 MET A C 1
ATOM 823 O O . MET A 1 107 ? 3.127 -9.926 8.300 1.00 98.88 107 MET A O 1
ATOM 827 N N . LEU A 1 108 ? 2.348 -11.073 6.543 1.00 98.88 108 LEU A N 1
ATOM 828 C CA . LEU A 1 108 ? 0.967 -11.122 7.049 1.00 98.88 108 LEU A CA 1
ATOM 829 C C . LEU A 1 108 ? 0.878 -11.863 8.393 1.00 98.88 108 LEU A C 1
ATOM 831 O O . LEU A 1 108 ? 0.246 -11.378 9.333 1.00 98.88 108 LEU A O 1
ATOM 835 N N . GLU A 1 109 ? 1.534 -13.021 8.513 1.00 98.75 109 GLU A N 1
ATOM 836 C CA . GLU A 1 109 ? 1.586 -13.793 9.762 1.00 98.75 109 GLU A CA 1
ATOM 837 C C . GLU A 1 109 ? 2.248 -13.019 10.898 1.00 98.75 109 GLU A C 1
ATOM 839 O O . GLU A 1 109 ? 1.774 -13.068 12.034 1.00 98.75 109 GLU A O 1
ATOM 844 N N . LEU A 1 110 ? 3.327 -12.297 10.597 1.00 98.69 110 LEU A N 1
ATOM 845 C CA . LEU A 1 110 ? 4.018 -11.439 11.547 1.00 98.69 110 LEU A CA 1
ATOM 846 C C . LEU A 1 110 ? 3.111 -10.300 12.028 1.00 98.69 110 LEU A C 1
ATOM 848 O O . LEU A 1 110 ? 2.991 -10.096 13.236 1.00 98.69 110 LEU A O 1
ATOM 852 N N . LEU A 1 111 ? 2.425 -9.608 11.116 1.00 98.62 111 LEU A N 1
ATOM 853 C CA . LEU A 1 111 ? 1.520 -8.511 11.464 1.00 98.62 111 LEU A CA 1
ATOM 854 C C . LEU A 1 111 ? 0.359 -8.998 12.337 1.00 98.62 111 LEU A C 1
ATOM 856 O O . LEU A 1 111 ? 0.075 -8.386 13.362 1.00 98.62 111 LEU A O 1
ATOM 860 N N . TRP A 1 112 ? -0.251 -10.140 12.011 1.00 97.69 112 TRP A N 1
ATOM 861 C CA . TRP A 1 112 ? -1.272 -10.744 12.873 1.00 97.69 112 TRP A CA 1
ATOM 862 C C . TRP A 1 112 ? -0.725 -11.257 14.204 1.00 97.69 112 TRP A C 1
ATOM 864 O O . TRP A 1 112 ? -1.465 -11.319 15.176 1.00 97.69 112 TRP A O 1
ATOM 874 N N . ARG A 1 113 ? 0.547 -11.647 14.292 1.00 97.75 113 ARG A N 1
ATOM 875 C CA . ARG A 1 113 ? 1.137 -12.037 15.579 1.00 97.75 113 ARG A CA 1
ATOM 876 C C . ARG A 1 113 ? 1.286 -10.834 16.509 1.00 97.75 113 ARG A C 1
ATOM 878 O O . ARG A 1 113 ? 1.041 -10.965 17.703 1.00 97.75 113 ARG A O 1
ATOM 885 N N . ILE A 1 114 ? 1.692 -9.689 15.963 1.00 96.75 114 ILE A N 1
ATOM 886 C CA . ILE A 1 114 ? 1.921 -8.451 16.722 1.00 96.75 114 ILE A CA 1
ATOM 887 C C . ILE A 1 114 ? 0.596 -7.765 17.053 1.00 96.75 114 ILE A C 1
ATOM 889 O O . ILE A 1 114 ? 0.383 -7.338 18.185 1.00 96.75 114 ILE A O 1
ATOM 893 N N . CYS A 1 115 ? -0.315 -7.712 16.084 1.00 95.25 115 CYS A N 1
ATOM 894 C CA . CYS A 1 115 ? -1.647 -7.151 16.239 1.00 95.25 115 CYS A CA 1
ATOM 895 C C . CYS A 1 115 ? -2.704 -8.204 15.851 1.00 95.25 115 CYS A C 1
ATOM 897 O O . CYS A 1 115 ? -3.257 -8.166 14.748 1.00 95.25 115 CYS A O 1
ATOM 899 N N . PRO A 1 116 ? -3.027 -9.155 16.753 1.00 93.50 116 PRO A N 1
ATOM 900 C CA . PRO A 1 116 ? -3.993 -10.228 16.480 1.00 93.50 116 PRO A CA 1
ATOM 901 C C . PRO A 1 116 ? -5.368 -9.728 16.054 1.00 93.50 116 PRO A C 1
ATOM 903 O O . PRO A 1 116 ? -6.070 -10.421 15.316 1.00 93.50 116 PRO A O 1
ATOM 906 N N . GLY A 1 117 ? -5.723 -8.527 16.511 1.00 91.31 117 GLY A N 1
ATOM 907 C CA . GLY A 1 117 ? -6.934 -7.776 16.213 1.00 91.31 117 GLY A CA 1
ATOM 908 C C . GLY A 1 117 ? -7.080 -7.238 14.798 1.00 91.31 117 GLY A C 1
ATOM 909 O O . GLY A 1 117 ? -8.201 -6.967 14.366 1.00 91.31 117 GLY A O 1
ATOM 910 N N . SER A 1 118 ? -5.974 -7.054 14.084 1.00 95.81 118 SER A N 1
ATOM 911 C CA . SER A 1 118 ? -5.985 -6.209 12.896 1.00 95.81 118 SER A CA 1
ATOM 912 C C . SER A 1 118 ? -6.632 -6.886 11.700 1.00 95.81 118 SER A C 1
ATOM 914 O O . SER A 1 118 ? -6.425 -8.072 11.420 1.00 95.81 118 SER A O 1
ATOM 916 N N . THR A 1 119 ? -7.373 -6.081 10.947 1.00 98.38 119 THR A N 1
ATOM 917 C CA . THR A 1 119 ? -7.775 -6.419 9.584 1.00 98.38 119 THR A CA 1
ATOM 918 C C . THR A 1 119 ? -6.653 -6.051 8.624 1.00 98.38 119 THR A C 1
ATOM 920 O O . THR A 1 119 ? -6.167 -4.919 8.638 1.00 98.38 119 THR A O 1
ATOM 923 N N . LEU A 1 120 ? -6.255 -6.993 7.772 1.00 98.81 120 LEU A N 1
ATOM 924 C CA . LEU A 1 120 ? -5.301 -6.733 6.698 1.00 98.81 120 LEU A CA 1
ATOM 925 C C . LEU A 1 120 ? -6.066 -6.519 5.389 1.00 98.81 120 LEU A C 1
ATOM 927 O O . LEU A 1 120 ? -6.868 -7.355 4.979 1.00 98.81 120 LEU A O 1
ATOM 931 N N . VAL A 1 121 ? -5.815 -5.400 4.723 1.00 98.94 121 VAL A N 1
ATOM 932 C CA . VAL A 1 121 ? -6.328 -5.113 3.383 1.00 98.94 121 VAL A CA 1
ATOM 933 C C . VAL A 1 121 ? -5.147 -5.305 2.439 1.00 98.94 121 VAL A C 1
ATOM 935 O O . VAL A 1 121 ? -4.216 -4.498 2.426 1.00 98.94 121 VAL A O 1
ATOM 938 N N . LEU A 1 122 ? -5.123 -6.429 1.725 1.00 98.94 122 LEU A N 1
ATOM 939 C CA . LEU A 1 122 ? -4.007 -6.804 0.857 1.00 98.94 122 LEU A CA 1
ATOM 940 C C . LEU A 1 122 ? -4.279 -6.324 -0.566 1.00 98.94 122 LEU A C 1
ATOM 942 O O . LEU A 1 122 ? -5.323 -6.635 -1.130 1.00 98.94 122 LEU A O 1
ATOM 946 N N . SER A 1 123 ? -3.337 -5.594 -1.152 1.00 98.94 123 SER A N 1
ATOM 947 C CA . SER A 1 123 ? -3.447 -5.091 -2.519 1.00 98.94 123 SER A CA 1
ATOM 948 C C . SER A 1 123 ? -2.708 -5.973 -3.511 1.00 98.94 123 SER A C 1
ATOM 950 O O . SER A 1 123 ? -1.588 -6.405 -3.235 1.00 98.94 123 SER A O 1
ATOM 952 N N . THR A 1 124 ? -3.273 -6.152 -4.706 1.00 98.94 124 THR A N 1
ATOM 953 C CA . THR A 1 124 ? -2.449 -6.477 -5.883 1.00 98.94 124 THR A CA 1
ATOM 954 C C . THR A 1 124 ? -1.603 -5.258 -6.274 1.00 98.94 124 THR A C 1
ATOM 956 O O . THR A 1 124 ? -1.857 -4.132 -5.843 1.00 98.94 124 THR A O 1
ATOM 959 N N . LEU A 1 125 ? -0.553 -5.460 -7.056 1.00 98.94 125 LEU A N 1
ATOM 960 C CA . LEU A 1 125 ? 0.269 -4.388 -7.608 1.00 98.94 125 LEU A CA 1
ATOM 961 C C . LEU A 1 125 ? -0.453 -3.728 -8.799 1.00 98.94 125 LEU A C 1
ATOM 963 O O . LEU A 1 125 ? -0.999 -4.462 -9.630 1.00 98.94 125 LEU A O 1
ATOM 967 N N . PRO A 1 126 ? -0.435 -2.386 -8.929 1.00 98.69 126 PRO A N 1
ATOM 968 C CA . PRO A 1 126 ? -0.921 -1.699 -10.128 1.00 98.69 126 PRO A CA 1
ATOM 969 C C . PRO A 1 126 ? -0.140 -2.097 -11.388 1.00 98.69 126 PRO A C 1
ATOM 971 O O . PRO A 1 126 ? 0.952 -2.664 -11.302 1.00 98.69 126 PRO A O 1
ATOM 974 N N . VAL A 1 127 ? -0.684 -1.762 -12.561 1.00 98.69 127 VAL A N 1
ATOM 975 C CA . VAL A 1 127 ? 0.029 -1.901 -13.844 1.00 98.69 127 VAL A CA 1
ATOM 976 C C . VAL A 1 127 ? 1.365 -1.151 -13.822 1.00 98.69 127 VAL A C 1
ATOM 978 O O . VAL A 1 127 ? 1.487 -0.110 -13.174 1.00 98.69 127 VAL A O 1
ATOM 981 N N . ASN A 1 128 ? 2.371 -1.656 -14.541 1.00 98.69 128 ASN A N 1
ATOM 982 C CA . ASN A 1 128 ? 3.688 -1.020 -14.597 1.00 98.69 128 ASN A CA 1
ATOM 983 C C . ASN A 1 128 ? 4.318 -1.101 -15.994 1.00 98.69 128 ASN A C 1
ATOM 985 O O . ASN A 1 128 ? 4.542 -2.182 -16.525 1.00 98.69 128 ASN A O 1
ATOM 989 N N . SER A 1 129 ? 4.678 0.044 -16.568 1.00 98.19 129 SER A N 1
ATOM 990 C CA . SER A 1 129 ? 5.304 0.166 -17.889 1.00 98.19 129 SER A CA 1
ATOM 991 C C . SER A 1 129 ? 6.718 0.749 -17.857 1.00 98.19 129 SER A C 1
ATOM 993 O O . SER A 1 129 ? 7.203 1.216 -18.886 1.00 98.19 129 SER A O 1
ATOM 995 N N . SER A 1 130 ? 7.400 0.731 -16.707 1.00 97.56 130 SER A N 1
ATOM 996 C CA . SER A 1 130 ? 8.779 1.241 -16.583 1.00 97.56 130 SER A CA 1
ATOM 997 C C . SER A 1 130 ? 9.788 0.508 -17.478 1.00 97.56 130 SER A C 1
ATOM 999 O O . SER A 1 130 ? 10.823 1.060 -17.846 1.00 97.56 130 SER A O 1
ATOM 1001 N N . SER A 1 131 ? 9.495 -0.745 -17.836 1.00 97.94 131 SER A N 1
ATOM 1002 C CA . SER A 1 131 ? 10.266 -1.567 -18.770 1.00 97.94 131 SER A CA 1
ATOM 1003 C C . SER A 1 131 ? 9.418 -2.754 -19.251 1.00 97.94 131 SER A C 1
ATOM 1005 O O . SER A 1 131 ? 8.565 -3.226 -18.490 1.00 97.94 131 SER A O 1
ATOM 1007 N N . PRO A 1 132 ? 9.654 -3.303 -20.464 1.00 97.69 132 PRO A N 1
ATOM 1008 C CA . PRO A 1 132 ? 8.900 -4.451 -20.990 1.00 97.69 132 PRO A CA 1
ATOM 1009 C C . PRO A 1 132 ? 8.951 -5.711 -20.107 1.00 97.69 132 PRO A C 1
ATOM 1011 O O . PRO A 1 132 ? 8.108 -6.592 -20.253 1.00 97.69 132 PRO A O 1
ATOM 1014 N N . TYR A 1 133 ? 9.912 -5.813 -19.182 1.00 97.62 133 TYR A N 1
ATOM 1015 C CA . TYR A 1 133 ? 10.052 -6.971 -18.294 1.00 97.62 133 TYR A CA 1
ATOM 1016 C C . TYR A 1 133 ? 9.225 -6.880 -17.004 1.00 97.62 133 TYR A C 1
ATOM 1018 O O . TYR A 1 133 ? 9.058 -7.896 -16.330 1.00 97.62 133 TYR A O 1
ATOM 1026 N N . VAL A 1 134 ? 8.737 -5.693 -16.625 1.00 98.62 134 VAL A N 1
ATOM 1027 C CA . VAL A 1 134 ? 8.152 -5.471 -15.291 1.00 98.62 134 VAL A CA 1
ATOM 1028 C C . VAL A 1 134 ? 6.690 -5.901 -15.229 1.00 98.62 134 VAL A C 1
ATOM 1030 O O . VAL A 1 134 ? 6.333 -6.647 -14.322 1.00 98.62 134 VAL A O 1
ATOM 1033 N N . GLU A 1 135 ? 5.860 -5.535 -16.207 1.00 98.56 135 GLU A N 1
ATOM 1034 C CA . GLU A 1 135 ? 4.442 -5.930 -16.236 1.00 98.56 135 GLU A CA 1
ATOM 1035 C C . GLU A 1 135 ? 4.223 -7.461 -16.196 1.00 98.56 135 GLU A C 1
ATOM 1037 O O . GLU A 1 135 ? 3.380 -7.921 -15.422 1.00 98.56 135 GLU A O 1
ATOM 1042 N N . PRO A 1 136 ? 4.981 -8.301 -16.938 1.00 98.75 136 PRO A N 1
ATOM 1043 C CA . PRO A 1 136 ? 4.866 -9.754 -16.797 1.00 98.75 136 PRO A CA 1
ATOM 1044 C C . PRO A 1 136 ? 5.176 -10.256 -15.378 1.00 98.75 136 PRO A C 1
ATOM 1046 O O . PRO A 1 136 ? 4.517 -11.173 -14.885 1.00 98.75 136 PRO A O 1
ATOM 1049 N N . ARG A 1 137 ? 6.150 -9.642 -14.691 1.00 98.88 137 ARG A N 1
ATOM 1050 C CA . ARG A 1 137 ? 6.492 -9.979 -13.297 1.00 98.88 137 ARG A CA 1
ATOM 1051 C C . ARG A 1 137 ? 5.402 -9.524 -12.333 1.00 98.88 137 ARG A C 1
ATOM 1053 O O . ARG A 1 137 ? 5.041 -10.290 -11.446 1.00 98.88 137 ARG A O 1
ATOM 1060 N N . VAL A 1 138 ? 4.840 -8.333 -12.550 1.00 98.88 138 VAL A N 1
ATOM 1061 C CA . VAL A 1 138 ? 3.685 -7.808 -11.806 1.00 98.88 138 VAL A CA 1
ATOM 1062 C C . VAL A 1 138 ? 2.509 -8.776 -11.888 1.00 98.88 138 VAL A C 1
ATOM 1064 O O . VAL A 1 138 ? 1.946 -9.132 -10.858 1.00 98.88 138 VAL A O 1
ATOM 1067 N N . ARG A 1 139 ? 2.180 -9.285 -13.081 1.00 98.81 139 ARG A N 1
ATOM 1068 C CA . ARG A 1 139 ? 1.104 -10.278 -13.251 1.00 98.81 139 ARG A CA 1
ATOM 1069 C C . ARG A 1 139 ? 1.380 -11.561 -12.469 1.00 98.81 139 ARG A C 1
ATOM 1071 O O . ARG A 1 139 ? 0.521 -11.995 -11.708 1.00 98.81 139 ARG A O 1
ATOM 1078 N N . ARG A 1 140 ? 2.602 -12.101 -12.559 1.00 98.81 140 ARG A N 1
ATOM 1079 C CA . ARG A 1 140 ? 3.005 -13.299 -11.800 1.00 98.81 140 ARG A CA 1
ATOM 1080 C C . ARG A 1 140 ? 2.961 -13.087 -10.282 1.00 98.81 140 ARG A C 1
ATOM 1082 O O . ARG A 1 140 ? 2.571 -13.992 -9.546 1.00 98.81 140 ARG A O 1
ATOM 1089 N N . ALA A 1 141 ? 3.363 -11.911 -9.806 1.00 98.88 141 ALA A N 1
ATOM 1090 C CA . ALA A 1 141 ? 3.253 -11.529 -8.402 1.00 98.88 141 ALA A CA 1
ATOM 1091 C C . ALA A 1 141 ? 1.781 -11.409 -7.971 1.00 98.88 141 ALA A C 1
ATOM 1093 O O . ALA A 1 141 ? 1.399 -11.921 -6.920 1.00 98.88 141 ALA A O 1
ATOM 1094 N N . ASN A 1 142 ? 0.936 -10.801 -8.806 1.00 98.94 142 ASN A N 1
ATOM 1095 C CA . ASN A 1 142 ? -0.489 -10.622 -8.537 1.00 98.94 142 ASN A CA 1
ATOM 1096 C C . ASN A 1 142 ? -1.248 -11.949 -8.462 1.00 98.94 142 ASN A C 1
ATOM 1098 O O . ASN A 1 142 ? -2.121 -12.089 -7.608 1.00 98.94 142 ASN A O 1
ATOM 1102 N N . ASP A 1 143 ? -0.893 -12.944 -9.274 1.00 98.88 143 ASP A N 1
ATOM 1103 C CA . ASP A 1 143 ? -1.478 -14.286 -9.174 1.00 98.88 143 ASP A CA 1
AT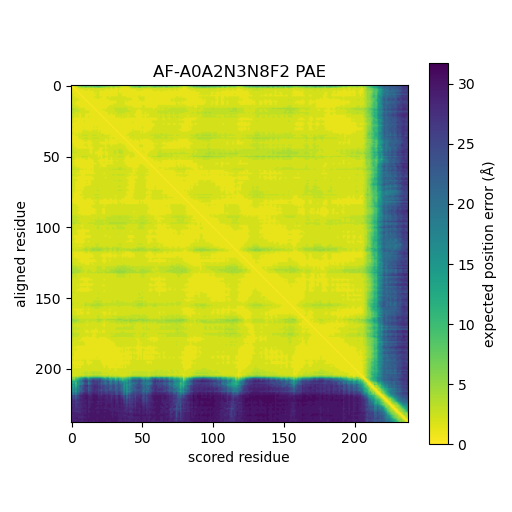OM 1104 C C . ASP A 1 143 ? -1.172 -14.935 -7.815 1.00 98.88 143 ASP A C 1
ATOM 1106 O O . ASP A 1 143 ? -2.062 -15.493 -7.169 1.00 98.88 143 ASP A O 1
ATOM 1110 N N . GLN A 1 144 ? 0.060 -14.779 -7.318 1.00 98.88 144 GLN A N 1
ATOM 1111 C CA . GLN A 1 144 ? 0.448 -15.246 -5.984 1.00 98.88 144 GLN A CA 1
ATOM 1112 C C . GLN A 1 144 ? -0.262 -14.472 -4.864 1.00 98.88 144 GLN A C 1
ATOM 1114 O O . GLN A 1 144 ? -0.691 -15.078 -3.884 1.00 98.88 144 GLN A O 1
ATOM 1119 N N . ILE A 1 145 ? -0.422 -13.151 -5.006 1.00 98.94 145 ILE A N 1
ATOM 1120 C CA . ILE A 1 145 ? 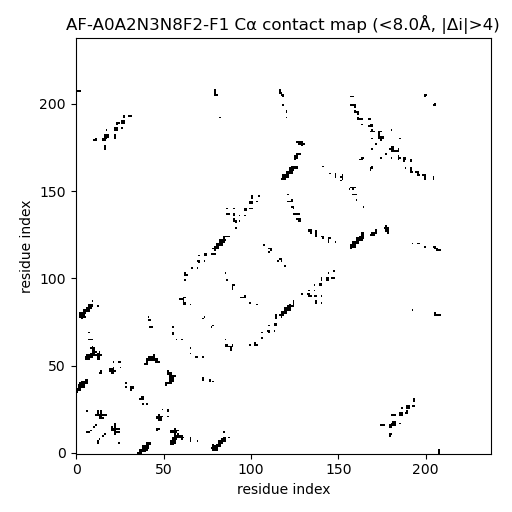-1.155 -12.306 -4.049 1.00 98.94 145 ILE A CA 1
ATOM 1121 C C . ILE A 1 145 ? -2.617 -12.747 -3.947 1.00 98.94 145 ILE A C 1
ATOM 1123 O O . ILE A 1 145 ? -3.126 -12.934 -2.841 1.00 98.94 145 ILE A O 1
ATOM 1127 N N . ARG A 1 146 ? -3.287 -12.955 -5.087 1.00 98.88 146 ARG A N 1
ATOM 1128 C CA . ARG A 1 146 ? -4.684 -13.413 -5.123 1.00 98.88 146 ARG A CA 1
ATOM 1129 C C . ARG A 1 146 ? -4.830 -14.799 -4.503 1.00 98.88 146 ARG A C 1
ATOM 1131 O O . ARG A 1 146 ? -5.740 -15.008 -3.703 1.00 98.88 146 ARG A O 1
ATOM 1138 N N . TYR A 1 147 ? -3.916 -15.720 -4.815 1.00 98.81 147 TYR A N 1
ATOM 1139 C CA . TYR A 1 147 ? -3.892 -17.045 -4.194 1.00 98.81 147 TYR A CA 1
ATOM 1140 C C . TYR A 1 147 ? -3.727 -16.957 -2.669 1.00 98.81 147 TYR A C 1
ATOM 1142 O O . TYR A 1 147 ? -4.495 -17.569 -1.927 1.00 98.81 147 TYR A O 1
ATOM 1150 N N . LEU A 1 148 ? -2.770 -16.154 -2.194 1.00 98.81 148 LEU A N 1
ATOM 1151 C CA . LEU A 1 148 ? -2.495 -15.968 -0.770 1.00 98.81 148 LEU A CA 1
ATOM 1152 C C . LEU A 1 148 ? -3.683 -15.351 -0.024 1.00 98.81 148 LEU A C 1
ATOM 1154 O O . LEU A 1 148 ? -4.052 -15.829 1.049 1.00 98.81 148 LEU A O 1
ATOM 1158 N N . TRP A 1 149 ? -4.294 -14.306 -0.591 1.00 98.75 149 TRP A N 1
ATOM 1159 C CA . TRP A 1 149 ? -5.507 -13.713 -0.035 1.00 98.75 149 TRP A CA 1
ATOM 1160 C C . TRP A 1 149 ? -6.602 -14.766 0.106 1.00 98.75 149 TRP A C 1
ATOM 1162 O O . TRP A 1 149 ? -7.151 -14.926 1.197 1.00 98.75 149 TRP A O 1
ATOM 1172 N N . LYS A 1 150 ? -6.881 -15.514 -0.969 1.00 98.81 150 LYS A N 1
ATOM 1173 C CA . LYS A 1 150 ? -7.938 -16.524 -0.971 1.00 98.81 150 LYS A CA 1
ATOM 1174 C C . LYS A 1 150 ? -7.674 -17.600 0.082 1.00 98.81 150 LYS A C 1
ATOM 1176 O O . LYS A 1 150 ? -8.572 -17.925 0.850 1.00 98.81 150 LYS A O 1
ATOM 1181 N N . HIS A 1 151 ? -6.438 -18.093 0.167 1.00 98.62 151 HIS A N 1
ATOM 1182 C CA . HIS A 1 151 ? -6.026 -19.092 1.153 1.00 98.62 151 HIS A CA 1
ATOM 1183 C C . HIS A 1 151 ? -6.372 -18.676 2.591 1.00 98.62 151 HIS A C 1
ATOM 1185 O O . HIS A 1 151 ? -6.883 -19.488 3.361 1.00 98.62 151 HIS A O 1
ATOM 1191 N N . TYR A 1 152 ? -6.126 -17.414 2.956 1.00 98.69 152 TYR A N 1
ATOM 1192 C CA . TYR A 1 152 ? -6.455 -16.902 4.286 1.00 98.69 152 TYR A CA 1
ATOM 1193 C C . TYR A 1 152 ? -7.928 -16.526 4.454 1.00 98.69 152 TYR A C 1
ATOM 1195 O O . TYR A 1 152 ? -8.486 -16.730 5.535 1.00 98.69 152 TYR A O 1
ATOM 1203 N N . ALA A 1 153 ? -8.569 -16.008 3.407 1.00 98.38 153 ALA A N 1
ATOM 1204 C CA . ALA A 1 153 ? -9.993 -15.704 3.421 1.00 98.38 153 ALA A CA 1
ATOM 1205 C C . ALA A 1 153 ? -10.835 -16.973 3.646 1.00 98.38 153 ALA A C 1
ATOM 1207 O O . ALA A 1 153 ? -11.741 -16.950 4.477 1.00 98.38 153 ALA A O 1
ATOM 1208 N N . ASP A 1 154 ? -10.481 -18.087 2.993 1.00 98.31 154 ASP A N 1
ATOM 1209 C CA . ASP A 1 154 ? -11.134 -19.397 3.155 1.00 98.31 154 ASP A CA 1
ATOM 1210 C C . ASP A 1 154 ? -10.984 -19.959 4.585 1.00 98.31 154 ASP A C 1
ATOM 1212 O O . ASP A 1 154 ? -11.807 -20.750 5.038 1.00 98.31 154 ASP A O 1
ATOM 1216 N N . GLN A 1 155 ? -9.961 -19.523 5.326 1.00 97.56 155 GLN A N 1
ATOM 1217 C CA . GLN A 1 155 ? -9.745 -19.868 6.738 1.00 97.56 155 GLN A CA 1
ATOM 1218 C C . GLN A 1 155 ? -10.451 -18.912 7.712 1.00 97.56 155 GLN A C 1
ATOM 1220 O O . GLN A 1 155 ? -10.231 -18.982 8.921 1.00 97.56 155 GLN A O 1
ATOM 1225 N N . GLY A 1 156 ? -11.247 -17.966 7.208 1.00 96.31 156 GLY A N 1
ATOM 1226 C CA . GLY A 1 156 ? -11.923 -16.969 8.036 1.00 96.31 156 GLY A CA 1
ATOM 1227 C C . GLY A 1 156 ? -10.977 -15.952 8.680 1.00 96.31 156 GLY A C 1
ATOM 1228 O O . GLY A 1 156 ? -11.353 -15.291 9.650 1.00 96.31 156 GLY A O 1
ATOM 1229 N N . ARG A 1 157 ? -9.744 -15.801 8.173 1.00 97.69 157 ARG A N 1
ATOM 1230 C CA . ARG A 1 157 ? -8.846 -14.736 8.639 1.00 97.69 157 ARG A CA 1
ATOM 1231 C C . ARG A 1 157 ? -9.413 -13.374 8.245 1.00 97.69 157 ARG A C 1
ATOM 1233 O O . ARG A 1 157 ? -10.064 -13.229 7.213 1.00 97.69 157 ARG A O 1
ATOM 1240 N N . ARG A 1 158 ? -9.099 -12.359 9.055 1.00 97.75 158 ARG A N 1
ATOM 1241 C CA . ARG A 1 158 ? -9.484 -10.957 8.830 1.00 97.75 158 ARG A CA 1
ATOM 1242 C C . ARG A 1 158 ? -8.657 -10.335 7.707 1.00 97.75 158 ARG A C 1
ATOM 1244 O O . ARG A 1 158 ? -7.746 -9.545 7.959 1.00 97.75 158 ARG A O 1
ATOM 1251 N N . ILE A 1 159 ? -8.942 -10.756 6.479 1.00 98.81 159 ILE A N 1
ATOM 1252 C CA . ILE A 1 159 ? -8.294 -10.277 5.264 1.00 98.81 159 ILE A CA 1
ATOM 1253 C C . ILE A 1 159 ? -9.312 -10.024 4.150 1.00 98.81 159 ILE A C 1
ATOM 1255 O O . ILE A 1 159 ? -10.236 -10.812 3.929 1.00 98.81 159 ILE A O 1
ATOM 1259 N N . VAL A 1 160 ? -9.106 -8.931 3.428 1.00 98.81 160 VAL A N 1
ATOM 1260 C CA . VAL A 1 160 ? -9.861 -8.531 2.233 1.00 98.81 160 VAL A CA 1
ATOM 1261 C C . VAL A 1 160 ? -8.880 -8.138 1.127 1.00 98.81 160 VAL A C 1
ATOM 1263 O O . VAL A 1 160 ? -7.740 -7.759 1.417 1.00 98.81 160 VAL A O 1
ATOM 1266 N N . LEU A 1 161 ? -9.299 -8.275 -0.131 1.00 98.88 161 LEU A N 1
ATOM 1267 C CA . LEU A 1 161 ? -8.467 -7.971 -1.294 1.00 98.88 161 LEU A CA 1
ATOM 1268 C C . LEU A 1 161 ? -8.837 -6.600 -1.860 1.00 98.88 161 LEU A C 1
ATOM 1270 O O . LEU A 1 161 ? -10.005 -6.313 -2.097 1.00 98.88 161 LEU A O 1
ATOM 1274 N N . ALA A 1 162 ? -7.825 -5.793 -2.147 1.00 98.88 162 ALA A N 1
ATOM 1275 C CA . ALA A 1 162 ? -7.934 -4.572 -2.929 1.00 98.88 162 ALA A CA 1
ATOM 1276 C C . ALA A 1 162 ? -7.261 -4.806 -4.296 1.00 98.88 162 ALA A C 1
ATOM 1278 O O . ALA A 1 162 ? -6.043 -4.678 -4.428 1.00 98.88 162 ALA A O 1
ATOM 1279 N N . ASP A 1 163 ? -8.021 -5.225 -5.314 1.00 98.31 163 ASP A N 1
ATOM 1280 C CA . ASP A 1 163 ? -7.436 -5.561 -6.623 1.00 98.31 163 ASP A CA 1
ATOM 1281 C C . ASP A 1 163 ? -7.157 -4.302 -7.465 1.00 98.31 163 ASP A C 1
ATOM 1283 O O . ASP A 1 163 ? -8.015 -3.813 -8.192 1.00 98.31 163 ASP A O 1
ATOM 1287 N N . MET A 1 164 ? -5.932 -3.781 -7.374 1.00 98.31 164 MET A N 1
ATOM 1288 C CA . MET A 1 164 ? -5.457 -2.597 -8.103 1.00 98.31 164 MET A CA 1
ATOM 1289 C C . MET A 1 164 ? -5.113 -2.862 -9.570 1.00 98.31 164 MET A C 1
ATOM 1291 O O . MET A 1 164 ? -4.865 -1.915 -10.311 1.00 98.31 164 MET A O 1
ATOM 1295 N N . HIS A 1 165 ? -5.057 -4.126 -9.990 1.00 98.25 165 HIS A N 1
ATOM 1296 C CA . HIS A 1 165 ? -4.742 -4.521 -11.369 1.00 98.25 165 HIS A CA 1
ATOM 1297 C C . HIS A 1 165 ? -6.012 -4.779 -12.203 1.00 98.25 165 HIS A C 1
ATOM 1299 O O . HIS A 1 165 ? -5.937 -5.250 -13.336 1.00 98.25 165 HIS A O 1
ATOM 1305 N N . GLY A 1 166 ? -7.188 -4.489 -11.636 1.00 95.31 166 GLY A N 1
ATOM 1306 C CA . GLY A 1 166 ? -8.482 -4.564 -12.310 1.00 95.31 166 GLY A CA 1
ATOM 1307 C C . GLY A 1 166 ? -8.752 -3.399 -13.270 1.00 95.31 166 GLY A C 1
ATOM 1308 O O . GLY A 1 166 ? -7.984 -2.442 -13.373 1.00 95.31 166 GLY A O 1
ATOM 1309 N N . LEU A 1 167 ? -9.891 -3.468 -13.966 1.00 95.75 167 LEU A N 1
ATOM 1310 C CA . LEU A 1 167 ? -10.321 -2.449 -14.940 1.00 95.75 167 LEU A CA 1
ATOM 1311 C C . LEU A 1 167 ? -10.610 -1.080 -14.303 1.00 95.75 167 LEU A C 1
ATOM 1313 O O . LEU A 1 167 ? -10.521 -0.054 -14.972 1.00 95.75 167 LEU A O 1
ATOM 1317 N N . ASP A 1 168 ? -10.976 -1.064 -13.024 1.00 96.94 168 ASP A N 1
ATOM 1318 C CA . ASP A 1 168 ? -11.235 0.136 -12.228 1.00 96.94 168 ASP A CA 1
ATOM 1319 C C . ASP A 1 168 ? -9.994 0.641 -11.471 1.00 96.94 168 ASP A C 1
ATOM 1321 O O . ASP A 1 168 ? -10.057 1.694 -10.834 1.00 96.94 168 ASP A O 1
ATOM 1325 N N . GLY A 1 169 ? -8.870 -0.079 -11.558 1.00 98.38 169 GLY A N 1
ATOM 1326 C CA . GLY A 1 169 ? -7.578 0.324 -11.005 1.00 98.38 169 GLY A CA 1
ATOM 1327 C C . GLY A 1 169 ? -6.824 1.327 -11.884 1.00 98.38 169 GLY A C 1
ATOM 1328 O O . GLY A 1 169 ? -7.300 1.695 -12.966 1.00 98.38 169 GLY A O 1
ATOM 1329 N N . PRO A 1 170 ? -5.637 1.787 -11.439 1.00 98.62 170 PRO A N 1
ATOM 1330 C CA . PRO A 1 170 ? -4.753 2.600 -12.266 1.00 98.62 170 PRO A CA 1
ATOM 1331 C C . PRO A 1 170 ? -4.451 1.918 -13.601 1.00 98.62 170 PRO A C 1
ATOM 1333 O O . PRO A 1 170 ? -4.104 0.739 -13.645 1.00 98.62 170 PRO A O 1
ATOM 1336 N N . GLN A 1 171 ? -4.573 2.678 -14.681 1.00 98.56 171 GLN A N 1
ATOM 1337 C CA . GLN A 1 171 ? -4.232 2.272 -16.040 1.00 98.56 171 GLN A CA 1
ATOM 1338 C C . GLN A 1 171 ? -2.928 2.951 -16.475 1.00 98.56 171 GLN A C 1
ATOM 1340 O O . GLN A 1 171 ? -2.435 3.855 -15.807 1.00 98.56 171 GLN A O 1
ATOM 1345 N N . LEU A 1 172 ? -2.366 2.552 -17.620 1.00 98.19 172 LEU A N 1
ATOM 1346 C CA . LEU A 1 172 ? -1.093 3.107 -18.108 1.00 98.19 172 LEU A CA 1
ATOM 1347 C C . LEU A 1 172 ? -1.121 4.635 -18.283 1.00 98.19 172 LEU A C 1
ATOM 1349 O O . LEU A 1 172 ? -0.118 5.295 -18.030 1.00 98.19 172 LEU A O 1
ATOM 1353 N N . SER A 1 173 ? -2.269 5.199 -18.674 1.00 98.19 173 SER A N 1
ATOM 1354 C CA . SER A 1 173 ? -2.480 6.652 -18.785 1.00 98.19 173 SER A CA 1
ATOM 1355 C C . SER A 1 173 ? -2.425 7.385 -17.446 1.00 98.19 173 SER A C 1
ATOM 1357 O O . SER A 1 173 ? -2.272 8.602 -17.416 1.00 98.19 173 SER A O 1
ATOM 1359 N N . ASP A 1 174 ? -2.580 6.651 -16.348 1.00 98.69 174 ASP A N 1
ATOM 1360 C CA . ASP A 1 174 ? -2.568 7.197 -15.002 1.00 98.69 174 ASP A CA 1
ATOM 1361 C C . ASP A 1 174 ? -1.161 7.157 -14.389 1.00 98.69 174 ASP A C 1
ATOM 1363 O O . ASP A 1 174 ? -1.018 7.468 -13.214 1.00 98.69 174 ASP A O 1
ATOM 1367 N N . LEU A 1 175 ? -0.124 6.751 -15.134 1.00 98.69 175 LEU A N 1
ATOM 1368 C CA . LEU A 1 175 ? 1.252 6.674 -14.639 1.00 98.69 175 LEU A CA 1
ATOM 1369 C C . LEU A 1 175 ? 2.080 7.882 -15.091 1.00 98.69 175 LEU A C 1
ATOM 1371 O O . LEU A 1 175 ? 2.038 8.265 -16.257 1.00 98.69 175 LEU A O 1
ATOM 1375 N N . VAL A 1 176 ? 2.889 8.444 -14.189 1.00 98.31 176 VAL A N 1
ATOM 1376 C CA . VAL A 1 176 ? 3.758 9.598 -14.504 1.00 98.31 176 VAL A CA 1
ATOM 1377 C C . VAL A 1 176 ? 5.119 9.198 -15.076 1.00 98.31 176 VAL A C 1
ATOM 1379 O O . VAL A 1 176 ? 5.700 9.932 -15.867 1.00 98.31 176 VAL A O 1
ATOM 1382 N N . ASP A 1 177 ? 5.635 8.034 -14.680 1.00 97.94 177 ASP A N 1
ATOM 1383 C CA . ASP A 1 177 ? 6.972 7.536 -15.042 1.00 97.94 177 ASP A CA 1
ATOM 1384 C C . ASP A 1 177 ? 6.967 6.038 -15.399 1.00 97.94 177 ASP A C 1
ATOM 1386 O O . ASP A 1 177 ? 7.995 5.359 -15.382 1.00 97.94 177 ASP A O 1
ATOM 1390 N N . GLY A 1 178 ? 5.780 5.496 -15.679 1.00 98.19 178 GLY A N 1
ATOM 1391 C CA . GLY A 1 178 ? 5.566 4.070 -15.903 1.00 98.19 178 GLY A CA 1
ATOM 1392 C C . GLY A 1 178 ? 5.541 3.216 -14.631 1.00 98.19 178 GLY A C 1
ATOM 1393 O O . GLY A 1 178 ? 5.349 2.010 -14.739 1.00 98.19 178 GLY A O 1
ATOM 1394 N N . THR A 1 179 ? 5.691 3.791 -13.433 1.00 98.56 179 THR A N 1
ATOM 1395 C CA . THR A 1 179 ? 5.533 3.077 -12.150 1.00 98.56 179 THR A CA 1
ATOM 1396 C C . THR A 1 179 ? 4.549 3.762 -11.214 1.00 98.56 179 THR A C 1
ATOM 1398 O O . THR A 1 179 ? 3.710 3.101 -10.606 1.00 98.56 179 THR A O 1
ATOM 1401 N N . HIS A 1 180 ? 4.678 5.072 -11.047 1.00 98.81 180 HIS A N 1
ATOM 1402 C CA . HIS A 1 180 ? 3.939 5.819 -10.044 1.00 98.81 180 HIS A CA 1
ATOM 1403 C C . HIS A 1 180 ? 2.629 6.365 -10.616 1.00 98.81 180 HIS A C 1
ATOM 1405 O O . HIS A 1 180 ? 2.663 7.005 -11.671 1.00 98.81 180 HIS A O 1
ATOM 1411 N N . PRO A 1 181 ? 1.491 6.164 -9.928 1.00 98.75 181 PRO A N 1
ATOM 1412 C CA . PRO A 1 181 ? 0.245 6.821 -10.289 1.00 98.75 181 PRO A CA 1
ATOM 1413 C C . PRO A 1 181 ? 0.343 8.352 -10.202 1.00 98.75 181 PRO A C 1
ATOM 1415 O O . PRO A 1 181 ? 1.062 8.895 -9.362 1.00 98.75 181 PRO A O 1
ATOM 1418 N N . ASN A 1 182 ? -0.407 9.038 -11.056 1.00 98.81 182 ASN A N 1
ATOM 1419 C CA . ASN A 1 182 ? -0.765 10.445 -10.916 1.00 98.81 182 ASN A CA 1
ATOM 1420 C C . ASN A 1 182 ? -1.974 10.594 -9.972 1.00 98.81 182 ASN A C 1
ATOM 1422 O O . ASN A 1 182 ? -2.463 9.614 -9.401 1.00 98.81 182 ASN A O 1
ATOM 1426 N N . ASP A 1 183 ? -2.471 11.820 -9.816 1.00 98.81 183 ASP A N 1
ATOM 1427 C CA . ASP A 1 183 ? -3.584 12.126 -8.909 1.00 98.81 183 ASP A CA 1
ATOM 1428 C C . ASP A 1 183 ? -4.860 11.315 -9.234 1.00 98.81 183 ASP A C 1
ATOM 1430 O O . ASP A 1 183 ? -5.482 10.753 -8.330 1.00 98.81 183 ASP A O 1
ATOM 1434 N N . GLU A 1 184 ? -5.203 11.145 -10.517 1.00 98.75 184 GLU A N 1
ATOM 1435 C CA . GLU A 1 184 ? -6.355 10.333 -10.949 1.00 98.75 184 GLU A CA 1
ATOM 1436 C C . GLU A 1 184 ? -6.160 8.839 -10.659 1.00 98.75 184 GLU A C 1
ATOM 1438 O O . GLU A 1 184 ? -7.066 8.162 -10.160 1.00 98.75 184 GLU A O 1
ATOM 1443 N N . GLY A 1 185 ? -4.963 8.307 -10.914 1.00 98.81 185 GLY A N 1
ATOM 1444 C CA . GLY A 1 185 ? -4.619 6.931 -10.565 1.00 98.81 185 GLY A CA 1
ATOM 1445 C C . GLY A 1 185 ? -4.711 6.689 -9.058 1.00 98.81 185 GLY A C 1
ATOM 1446 O O . GLY A 1 185 ? -5.288 5.694 -8.615 1.00 98.81 185 GLY A O 1
ATOM 1447 N N . TYR A 1 186 ? -4.230 7.629 -8.244 1.00 98.88 186 TYR A N 1
ATOM 1448 C CA . TYR A 1 186 ? -4.360 7.548 -6.792 1.00 98.88 186 TYR A CA 1
ATOM 1449 C C . TYR A 1 186 ? -5.806 7.650 -6.301 1.00 98.88 186 TYR A C 1
ATOM 1451 O O . TYR A 1 186 ? -6.161 6.959 -5.343 1.00 98.88 186 TYR A O 1
ATOM 1459 N N . LEU A 1 187 ? -6.661 8.434 -6.962 1.00 98.88 187 LEU A N 1
ATOM 1460 C CA . LEU A 1 187 ? -8.095 8.466 -6.671 1.00 98.88 187 LEU A CA 1
ATOM 1461 C C . LEU A 1 187 ? -8.762 7.110 -6.958 1.00 98.88 187 LEU A C 1
ATOM 1463 O O . LEU A 1 187 ? -9.557 6.634 -6.143 1.00 98.88 187 LEU A O 1
ATOM 1467 N N . LYS A 1 188 ? -8.409 6.444 -8.066 1.00 98.88 188 LYS A N 1
ATOM 1468 C CA . LYS A 1 188 ? -8.874 5.074 -8.363 1.00 98.88 188 LYS A CA 1
ATOM 1469 C C . LYS A 1 188 ? -8.441 4.091 -7.279 1.00 98.88 188 LYS A C 1
ATOM 1471 O O . LYS A 1 188 ? -9.280 3.373 -6.733 1.00 98.88 188 LYS A O 1
ATOM 1476 N N . MET A 1 189 ? -7.164 4.124 -6.891 1.00 98.94 189 MET A N 1
ATOM 1477 C CA . MET A 1 189 ? -6.660 3.295 -5.790 1.00 98.94 189 MET A CA 1
ATOM 1478 C C . MET A 1 189 ? -7.421 3.548 -4.489 1.00 98.94 189 MET A C 1
ATOM 1480 O O . MET A 1 189 ? -7.803 2.600 -3.807 1.00 98.94 189 MET A O 1
ATOM 1484 N N . ALA A 1 190 ? -7.671 4.813 -4.142 1.00 98.94 190 ALA A N 1
ATOM 1485 C CA . ALA A 1 190 ? -8.400 5.166 -2.930 1.00 98.94 190 ALA A CA 1
ATOM 1486 C C . ALA A 1 190 ? -9.809 4.556 -2.912 1.00 98.94 190 ALA A C 1
ATOM 1488 O O . ALA A 1 190 ? -10.229 4.047 -1.877 1.00 98.94 190 ALA A O 1
ATOM 1489 N N . ARG A 1 191 ? -10.522 4.554 -4.047 1.00 98.94 191 ARG A N 1
ATOM 1490 C CA . ARG A 1 191 ? -11.862 3.946 -4.163 1.00 98.94 191 ARG A CA 1
ATOM 1491 C C . ARG A 1 191 ? -11.831 2.426 -3.995 1.00 98.94 191 ARG A C 1
ATOM 1493 O O . ARG A 1 191 ? -12.749 1.858 -3.409 1.00 98.94 191 ARG A O 1
ATOM 1500 N N . ILE A 1 192 ? -10.792 1.761 -4.498 1.00 98.94 192 ILE A N 1
ATOM 1501 C CA . ILE A 1 192 ? -10.621 0.308 -4.340 1.00 98.94 192 ILE A CA 1
ATOM 1502 C C . ILE A 1 192 ? -10.303 -0.033 -2.883 1.00 98.94 192 ILE A C 1
ATOM 1504 O O . ILE A 1 192 ? -10.940 -0.917 -2.311 1.00 98.94 192 ILE A O 1
ATOM 1508 N N . TRP A 1 193 ? -9.377 0.703 -2.259 1.00 98.94 193 TRP A N 1
ATOM 1509 C CA . TRP A 1 193 ? -9.092 0.566 -0.831 1.00 98.94 193 TRP A CA 1
ATOM 1510 C C . TRP A 1 193 ? -10.348 0.748 0.014 1.00 98.94 193 TRP A C 1
ATOM 1512 O O . TRP A 1 193 ? -10.646 -0.083 0.865 1.00 98.94 193 TRP A O 1
ATOM 1522 N N . HIS A 1 194 ? -11.098 1.813 -0.254 1.00 98.88 194 HIS A N 1
ATOM 1523 C CA . HIS A 1 194 ? -12.334 2.141 0.441 1.00 98.88 194 HIS A CA 1
ATOM 1524 C C . HIS A 1 194 ? -13.365 1.011 0.347 1.00 98.88 194 HIS A C 1
ATOM 1526 O O . HIS A 1 194 ? -13.826 0.523 1.376 1.00 98.88 194 HIS A O 1
ATOM 1532 N N . ARG A 1 195 ? -13.625 0.494 -0.861 1.00 98.81 195 ARG A N 1
ATOM 1533 C CA . ARG A 1 195 ? -14.533 -0.645 -1.076 1.00 98.81 195 ARG A CA 1
ATOM 1534 C C . ARG A 1 195 ? -14.107 -1.894 -0.302 1.00 98.81 195 ARG A C 1
ATOM 1536 O O . ARG A 1 195 ? -14.956 -2.559 0.280 1.00 98.81 195 ARG A O 1
ATOM 1543 N N . ALA A 1 196 ? -12.810 -2.202 -0.273 1.00 98.81 196 ALA A N 1
ATOM 1544 C CA . ALA A 1 196 ? -12.298 -3.347 0.476 1.00 98.81 196 ALA A CA 1
ATOM 1545 C C . ALA A 1 196 ? -12.471 -3.161 1.996 1.00 98.81 196 ALA A C 1
ATOM 1547 O O . ALA A 1 196 ? -12.801 -4.111 2.703 1.00 98.81 196 ALA A O 1
ATOM 1548 N N . ILE A 1 197 ? -12.302 -1.940 2.513 1.00 98.69 197 ILE A N 1
ATOM 1549 C CA . ILE A 1 197 ? -12.542 -1.639 3.933 1.00 98.69 197 ILE A CA 1
ATOM 1550 C C . ILE A 1 197 ? -14.031 -1.765 4.280 1.00 98.69 197 ILE A C 1
ATOM 1552 O O . ILE A 1 197 ? -14.353 -2.353 5.311 1.00 98.69 197 ILE A O 1
ATOM 1556 N N . LEU A 1 198 ? -14.933 -1.306 3.408 1.00 98.44 198 LEU A N 1
ATOM 1557 C CA . LEU A 1 198 ? -16.374 -1.516 3.580 1.00 98.44 198 LEU A CA 1
ATOM 1558 C C . LEU A 1 198 ? -16.756 -3.005 3.527 1.00 98.44 198 LEU A C 1
ATOM 1560 O O . LEU A 1 198 ? -17.602 -3.449 4.299 1.00 98.44 198 LEU A O 1
ATOM 1564 N N . GLU A 1 199 ? -16.103 -3.812 2.681 1.00 98.44 199 GLU A N 1
ATOM 1565 C CA . GLU A 1 199 ? -16.272 -5.273 2.711 1.00 98.44 199 GLU A CA 1
ATOM 1566 C C . GLU A 1 199 ? -15.845 -5.846 4.070 1.00 98.44 199 GLU A C 1
ATOM 1568 O O . GLU A 1 199 ? -16.558 -6.659 4.662 1.00 98.44 199 GLU A O 1
ATOM 1573 N N . ALA A 1 200 ? -14.697 -5.412 4.596 1.00 98.19 200 ALA A N 1
ATOM 1574 C CA . ALA A 1 200 ? -14.235 -5.846 5.908 1.00 98.19 200 ALA A CA 1
ATOM 1575 C C . ALA A 1 200 ? -15.215 -5.448 7.023 1.00 98.19 200 ALA A C 1
ATOM 1577 O O . ALA A 1 200 ? -15.441 -6.237 7.944 1.00 98.19 200 ALA A O 1
ATOM 1578 N N . GLU A 1 201 ? -15.822 -4.263 6.942 1.00 96.75 201 GLU A N 1
ATOM 1579 C CA . GLU A 1 201 ? -16.869 -3.839 7.872 1.00 96.75 201 GLU A CA 1
ATOM 1580 C C . GLU A 1 201 ? -18.103 -4.737 7.782 1.00 96.75 201 GLU A C 1
ATOM 1582 O O . GLU A 1 201 ? -18.533 -5.287 8.796 1.00 96.75 201 GLU A O 1
ATOM 1587 N N . ALA A 1 202 ? -18.618 -4.963 6.572 1.00 97.38 202 ALA A N 1
ATOM 1588 C CA . ALA A 1 202 ? -19.782 -5.815 6.335 1.00 97.38 202 ALA A CA 1
ATOM 1589 C C . ALA A 1 202 ? -19.568 -7.258 6.827 1.00 97.38 202 ALA A C 1
ATOM 1591 O O . ALA A 1 202 ? -20.512 -7.934 7.233 1.00 97.38 202 ALA A O 1
ATOM 1592 N N . ARG A 1 203 ? -18.315 -7.730 6.831 1.00 96.75 203 ARG A N 1
ATOM 1593 C CA . ARG A 1 203 ? -17.910 -9.045 7.354 1.00 96.75 203 ARG A CA 1
ATOM 1594 C C . ARG A 1 203 ? -17.632 -9.053 8.863 1.00 96.75 203 ARG A C 1
ATOM 1596 O O . ARG A 1 203 ? -17.278 -10.099 9.406 1.00 96.75 203 ARG A O 1
ATOM 1603 N N . GLY A 1 204 ? -17.759 -7.916 9.549 1.00 95.50 204 GLY A N 1
ATOM 1604 C CA . GLY A 1 204 ? -17.488 -7.782 10.984 1.00 95.50 204 GLY A CA 1
ATOM 1605 C C . GLY A 1 204 ? -16.007 -7.933 11.351 1.00 95.50 204 GLY A C 1
ATOM 1606 O O . GLY A 1 204 ? -15.673 -8.356 12.462 1.00 95.50 204 GLY A O 1
ATOM 1607 N N . PHE A 1 205 ? -15.099 -7.652 10.413 1.00 96.31 205 PHE A N 1
ATOM 1608 C CA . PHE A 1 205 ? -13.656 -7.813 10.616 1.00 96.31 205 PHE A CA 1
ATOM 1609 C C . PHE A 1 205 ? -13.028 -6.629 11.338 1.00 96.31 205 PHE A C 1
ATOM 1611 O O . PHE A 1 205 ? -12.055 -6.807 12.079 1.00 96.31 205 PHE A O 1
ATOM 1618 N N . LEU A 1 206 ? -13.600 -5.441 11.161 1.00 92.94 206 LEU A N 1
ATOM 1619 C CA . LEU A 1 206 ? -13.113 -4.237 11.805 1.00 92.94 206 LEU A CA 1
ATOM 1620 C C . LEU A 1 206 ? -13.437 -4.285 13.306 1.00 92.94 206 LEU A C 1
ATOM 1622 O O . LEU A 1 206 ? -14.590 -4.452 13.700 1.00 92.94 206 LEU A O 1
ATOM 1626 N N . ARG A 1 207 ? -12.407 -4.168 14.151 1.00 84.75 207 ARG A N 1
ATOM 1627 C CA . ARG A 1 207 ? -12.543 -4.178 15.613 1.00 84.75 207 ARG A CA 1
ATOM 1628 C C . ARG A 1 207 ? -11.744 -3.054 16.245 1.00 84.75 207 ARG A C 1
ATOM 1630 O O . ARG A 1 207 ? -10.691 -2.662 15.744 1.00 84.75 207 ARG A O 1
ATOM 1637 N N . GLN A 1 208 ? -12.232 -2.562 17.373 1.00 70.19 208 GLN A N 1
ATOM 1638 C CA . GLN A 1 208 ? -11.455 -1.722 18.268 1.00 70.19 208 GLN A CA 1
ATOM 1639 C C . GLN A 1 208 ? -10.832 -2.629 19.325 1.00 70.19 208 GLN A C 1
ATOM 1641 O O . GLN A 1 208 ? -11.503 -3.041 20.266 1.00 70.19 208 GLN A O 1
ATOM 1646 N N . ASP A 1 209 ? -9.552 -2.947 19.170 1.00 62.16 209 ASP A N 1
ATOM 1647 C CA . ASP A 1 209 ? -8.819 -3.641 20.222 1.00 62.16 209 ASP A CA 1
ATOM 1648 C C . ASP A 1 209 ? -8.032 -2.586 21.011 1.00 62.16 209 ASP A C 1
ATOM 1650 O O . ASP A 1 209 ? -7.156 -1.923 20.460 1.00 62.16 209 ASP A O 1
ATOM 1654 N N . LYS A 1 210 ? -8.411 -2.408 22.287 1.00 52.25 210 LYS A N 1
ATOM 1655 C CA . LYS A 1 210 ? -7.720 -1.627 23.335 1.00 52.25 210 LYS A CA 1
ATOM 1656 C C . LYS A 1 210 ? -7.067 -0.329 22.853 1.00 52.25 210 LYS A C 1
ATOM 1658 O O . LYS A 1 210 ? -5.853 -0.157 22.945 1.00 52.25 210 LYS A O 1
ATOM 1663 N N . TRP A 1 211 ? -7.884 0.592 22.359 1.00 50.72 211 TRP A N 1
ATOM 1664 C CA . TRP A 1 211 ? -7.465 1.978 22.242 1.00 50.72 211 TRP A CA 1
ATOM 1665 C C . TRP A 1 211 ? -8.377 2.865 23.067 1.00 50.72 211 TRP A C 1
ATOM 1667 O O . TRP A 1 211 ? -9.512 3.123 22.655 1.00 50.72 211 TRP A O 1
ATOM 1677 N N . ASP A 1 212 ? -7.842 3.319 24.194 1.00 50.38 212 ASP A N 1
ATOM 1678 C CA . ASP A 1 212 ? -8.436 4.358 25.019 1.00 50.38 212 ASP A CA 1
ATOM 1679 C C . ASP A 1 212 ? -7.906 5.701 24.503 1.00 50.38 212 ASP A C 1
ATOM 1681 O O . ASP A 1 212 ? -6.730 6.028 24.668 1.00 50.38 212 ASP A O 1
ATOM 1685 N N . GLU A 1 213 ? -8.760 6.472 23.825 1.00 53.44 213 GLU A N 1
ATOM 1686 C CA . GLU A 1 213 ? -8.416 7.811 23.312 1.00 53.44 213 GLU A CA 1
ATOM 1687 C C . GLU A 1 213 ? -7.958 8.767 24.428 1.00 53.44 213 GLU A C 1
ATOM 1689 O O . GLU A 1 213 ? -7.178 9.688 24.178 1.00 53.44 213 GLU A O 1
ATOM 1694 N N . GLU A 1 214 ? -8.385 8.509 25.667 1.00 47.16 2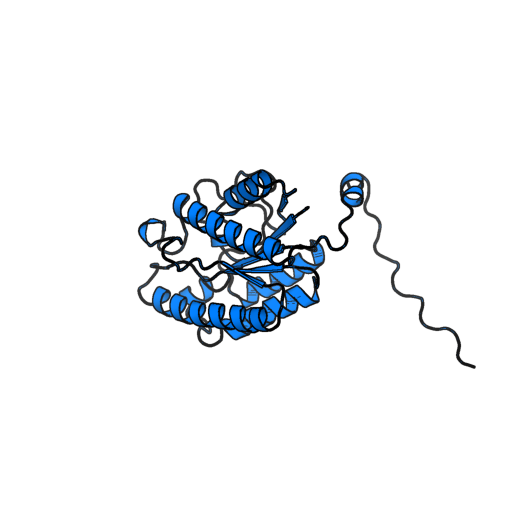14 GLU A N 1
ATOM 1695 C CA . GLU A 1 214 ? -8.051 9.299 26.853 1.00 47.16 214 GLU A CA 1
ATOM 1696 C C . GLU A 1 214 ? -6.534 9.353 27.106 1.00 47.16 214 GLU A C 1
ATOM 1698 O O . GLU A 1 214 ? -6.006 10.429 27.394 1.00 47.16 214 GLU A O 1
ATOM 1703 N N . ALA A 1 215 ? -5.801 8.258 26.864 1.00 47.62 215 ALA A N 1
ATOM 1704 C CA . ALA A 1 215 ? -4.368 8.175 27.156 1.00 47.62 215 ALA A CA 1
ATOM 1705 C C . ALA A 1 215 ? -3.482 9.044 26.233 1.00 47.62 215 ALA A C 1
ATOM 1707 O O . ALA A 1 215 ? -2.419 9.501 26.653 1.00 47.62 215 ALA A O 1
ATOM 1708 N N . GLU A 1 216 ? -3.898 9.319 24.989 1.00 49.19 216 GLU A N 1
ATOM 1709 C CA . GLU A 1 216 ? -3.162 10.244 24.104 1.00 49.19 216 GLU A CA 1
ATOM 1710 C C . GLU A 1 216 ? -3.507 11.714 24.374 1.00 49.19 216 GLU A C 1
ATOM 1712 O O . GLU A 1 216 ? -2.664 12.590 24.162 1.00 49.19 216 GLU A O 1
ATOM 1717 N N . SER A 1 217 ? -4.713 11.999 24.876 1.00 43.19 217 SER A N 1
ATOM 1718 C CA . SER A 1 217 ? -5.110 13.366 25.236 1.00 43.19 217 SER A CA 1
ATOM 1719 C C . SER A 1 217 ? -4.319 13.907 26.440 1.00 43.19 217 SER A C 1
ATOM 1721 O O . SER A 1 217 ? -3.990 15.096 26.477 1.00 43.19 217 SER A O 1
ATOM 1723 N N . GLU A 1 218 ? -3.912 13.024 27.359 1.00 42.38 218 GLU A N 1
ATOM 1724 C CA . GLU A 1 218 ? -3.072 13.347 28.522 1.00 42.38 218 GLU A CA 1
ATOM 1725 C C . GLU A 1 218 ? -1.564 13.409 28.187 1.00 42.38 218 GLU A C 1
ATOM 1727 O O . GLU A 1 218 ? -0.776 14.034 28.900 1.00 42.38 218 GLU A O 1
ATOM 1732 N N . GLY A 1 219 ? -1.146 12.868 27.035 1.00 40.41 219 GLY A N 1
ATOM 1733 C CA . GLY A 1 219 ? 0.252 12.774 26.586 1.00 40.41 219 GLY A CA 1
ATOM 1734 C C . GLY A 1 219 ? 0.945 14.092 26.200 1.00 40.41 219 GLY A C 1
ATOM 1735 O O . GLY A 1 219 ? 2.092 14.073 25.752 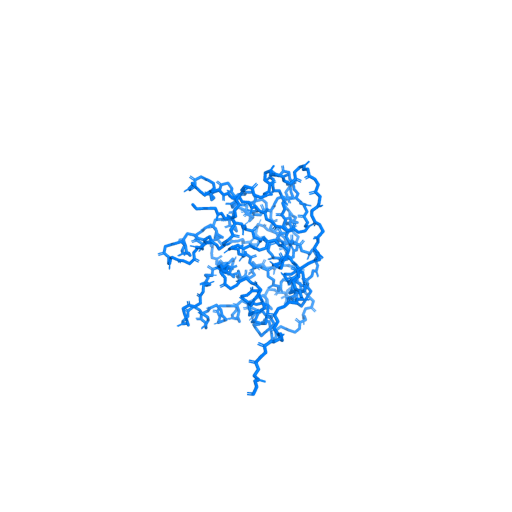1.00 40.41 219 GLY A O 1
ATOM 1736 N N . LYS A 1 220 ? 0.303 15.253 26.395 1.00 41.34 220 LYS A N 1
ATOM 1737 C CA . LYS A 1 220 ? 0.983 16.565 26.358 1.00 41.34 220 LYS A CA 1
ATOM 1738 C C . LYS A 1 220 ? 1.699 16.921 27.671 1.00 41.34 220 LYS A C 1
ATOM 1740 O O . LYS A 1 220 ? 2.277 18.004 27.757 1.00 41.34 220 LYS A O 1
ATOM 1745 N N . GLY A 1 221 ? 1.735 16.023 28.657 1.00 37.66 221 GLY A N 1
ATOM 1746 C CA . GLY A 1 221 ? 2.487 16.211 29.898 1.00 37.66 221 GLY A CA 1
ATOM 1747 C C . GLY A 1 221 ? 3.175 14.939 30.393 1.00 37.66 221 GLY A C 1
ATOM 1748 O O . GLY A 1 221 ? 2.584 14.181 31.143 1.00 37.66 221 GLY A O 1
ATOM 1749 N N . GLY A 1 222 ? 4.456 14.765 30.052 1.00 30.80 222 GLY A N 1
ATOM 1750 C CA . GLY A 1 222 ? 5.378 13.876 30.775 1.00 30.80 222 GLY A CA 1
ATOM 1751 C C . GLY A 1 222 ? 5.352 12.394 30.379 1.00 30.80 222 GLY A C 1
ATOM 1752 O O . GLY A 1 222 ? 4.342 11.711 30.473 1.00 30.80 222 GLY A O 1
ATOM 1753 N N . LEU A 1 223 ? 6.515 11.874 29.980 1.00 31.22 223 LEU A N 1
ATOM 1754 C CA . LEU A 1 223 ? 6.766 10.440 29.798 1.00 31.22 223 LEU A CA 1
ATOM 1755 C C . LEU A 1 223 ? 6.630 9.679 31.132 1.00 31.22 223 LEU A C 1
ATOM 1757 O O . LEU A 1 223 ? 7.359 10.015 32.069 1.00 31.22 223 LEU A O 1
ATOM 1761 N N . PRO A 1 224 ? 5.846 8.589 31.216 1.00 33.69 224 PRO A N 1
ATOM 1762 C CA . PRO A 1 224 ? 6.040 7.581 32.248 1.00 33.69 224 PRO A CA 1
ATOM 1763 C C . PRO A 1 224 ? 7.126 6.595 31.800 1.00 33.69 224 PRO A C 1
ATOM 1765 O O . PRO A 1 224 ? 7.120 6.096 30.672 1.00 33.69 224 PRO A O 1
ATOM 1768 N N . SER A 1 225 ? 8.078 6.311 32.688 1.00 34.19 225 SER A N 1
ATOM 1769 C CA . SER A 1 225 ? 9.135 5.328 32.464 1.00 34.19 225 SER A CA 1
ATOM 1770 C C . SER A 1 225 ? 8.561 3.909 32.390 1.00 34.19 225 SER A C 1
ATOM 1772 O O . SER A 1 225 ? 7.823 3.454 33.263 1.00 34.19 225 SER A O 1
ATOM 1774 N N . ILE A 1 226 ? 8.933 3.168 31.347 1.00 37.00 226 ILE A N 1
ATOM 1775 C CA . ILE A 1 226 ? 8.628 1.740 31.236 1.00 37.00 226 ILE A CA 1
ATOM 1776 C C . ILE A 1 226 ? 9.686 0.985 32.042 1.00 37.00 226 ILE A C 1
ATOM 1778 O O . ILE A 1 226 ? 10.743 0.634 31.522 1.00 37.00 226 ILE A O 1
ATOM 1782 N N . LEU A 1 227 ? 9.416 0.749 33.326 1.00 34.78 227 LEU A N 1
ATOM 1783 C CA . LEU A 1 227 ? 10.156 -0.234 34.119 1.00 34.78 227 LEU A CA 1
ATOM 1784 C C . LEU A 1 227 ? 9.268 -0.836 35.219 1.00 34.78 227 LEU A C 1
ATOM 1786 O O . LEU A 1 227 ? 9.410 -0.502 36.386 1.00 34.78 227 LEU A O 1
ATOM 1790 N N . SER A 1 228 ? 8.328 -1.716 34.854 1.00 33.50 228 SER A N 1
ATOM 1791 C CA . SER A 1 228 ? 7.649 -2.608 35.814 1.00 33.50 228 SER A CA 1
ATOM 1792 C C . SER A 1 228 ? 6.789 -3.658 35.095 1.00 33.50 228 SER A C 1
ATOM 1794 O O . SER A 1 228 ? 5.562 -3.592 35.097 1.00 33.50 228 SER A O 1
ATOM 1796 N N . ALA A 1 229 ? 7.423 -4.653 34.476 1.00 34.06 229 ALA A N 1
ATOM 1797 C CA . ALA A 1 229 ? 6.726 -5.872 34.050 1.00 34.06 229 ALA A CA 1
ATOM 1798 C C . ALA A 1 229 ? 7.648 -7.101 34.090 1.00 34.06 229 ALA A C 1
ATOM 1800 O O . ALA A 1 229 ? 7.659 -7.899 33.163 1.00 34.06 229 ALA A O 1
ATOM 1801 N N . LEU A 1 230 ? 8.451 -7.250 35.147 1.00 37.44 230 LEU A N 1
ATOM 1802 C CA . LEU A 1 230 ? 9.231 -8.465 35.406 1.00 37.44 230 LEU A CA 1
ATOM 1803 C C . LEU A 1 230 ? 9.412 -8.661 36.917 1.00 37.44 230 LEU A C 1
ATOM 1805 O O . LEU A 1 230 ? 10.502 -8.436 37.423 1.00 37.44 230 LEU A O 1
ATOM 1809 N N . THR A 1 231 ? 8.350 -9.063 37.624 1.00 35.44 231 THR A N 1
ATOM 1810 C CA . THR A 1 231 ? 8.419 -9.860 38.873 1.00 35.44 231 THR A CA 1
ATOM 1811 C C . THR A 1 231 ? 7.015 -10.162 39.401 1.00 35.44 231 THR A C 1
ATOM 1813 O O . THR A 1 231 ? 6.477 -9.451 40.239 1.00 35.44 231 THR A O 1
ATOM 1816 N N . SER A 1 232 ? 6.412 -11.254 38.937 1.00 34.38 232 SER A N 1
ATOM 1817 C CA . SER A 1 232 ? 5.460 -12.026 39.750 1.00 34.38 232 SER A CA 1
ATOM 1818 C C . SER A 1 232 ? 5.231 -13.379 39.088 1.00 34.38 232 SER A C 1
ATOM 1820 O O . SER A 1 232 ? 4.243 -13.570 38.393 1.00 34.38 232 SER A O 1
ATOM 1822 N N . PHE A 1 233 ? 6.196 -14.294 39.220 1.00 38.31 233 PHE A N 1
ATOM 1823 C CA . PHE A 1 233 ? 5.952 -15.728 39.014 1.00 38.31 233 PHE A CA 1
ATOM 1824 C C . PHE A 1 233 ? 7.064 -16.589 39.630 1.00 38.31 233 PHE A C 1
ATOM 1826 O O . PHE A 1 233 ? 7.644 -17.429 38.961 1.00 38.31 233 PHE A O 1
ATOM 1833 N N . ILE A 1 234 ? 7.376 -16.396 40.916 1.00 41.59 234 ILE A N 1
ATOM 1834 C CA . ILE A 1 234 ? 7.970 -17.463 41.740 1.00 41.59 234 ILE A CA 1
ATOM 1835 C C . ILE A 1 234 ? 7.376 -17.346 43.142 1.00 41.59 234 ILE A C 1
ATOM 1837 O O . ILE A 1 234 ? 7.688 -16.421 43.888 1.00 41.59 234 ILE A O 1
ATOM 1841 N N . GLY A 1 235 ? 6.504 -18.286 43.494 1.00 33.81 235 GLY A N 1
ATOM 1842 C CA . GLY A 1 235 ? 5.943 -18.384 44.832 1.00 33.81 235 GLY A CA 1
ATOM 1843 C C . GLY A 1 235 ? 5.053 -19.611 44.997 1.00 33.81 235 GLY A C 1
ATOM 1844 O O . GLY A 1 235 ? 3.874 -19.540 44.684 1.00 33.81 235 GLY A O 1
ATOM 1845 N N . HIS A 1 236 ? 5.634 -20.652 45.601 1.00 36.72 236 HIS A N 1
ATOM 1846 C CA . HIS A 1 236 ? 4.992 -21.738 46.357 1.00 36.72 236 HIS A CA 1
ATOM 1847 C C . HIS A 1 236 ? 4.503 -22.988 45.604 1.00 36.72 236 HIS A C 1
ATOM 1849 O O . HIS A 1 236 ? 3.329 -23.116 45.284 1.00 36.72 236 HIS A O 1
ATOM 1855 N N . CYS A 1 237 ? 5.382 -23.996 45.541 1.00 38.34 237 CYS A N 1
ATOM 1856 C CA . CYS A 1 237 ? 5.010 -25.358 45.937 1.00 38.34 237 CYS A CA 1
ATOM 1857 C C . CYS A 1 237 ? 5.947 -25.802 47.070 1.00 38.34 237 CYS A C 1
ATOM 1859 O O . CYS A 1 237 ? 7.169 -25.712 46.936 1.00 38.34 237 CYS A O 1
ATOM 1861 N N . ARG A 1 238 ? 5.342 -26.204 48.192 1.00 45.06 238 ARG A N 1
ATOM 1862 C CA . ARG A 1 238 ? 5.940 -27.098 49.190 1.00 45.06 238 ARG A CA 1
ATOM 1863 C C . ARG A 1 238 ? 5.813 -28.534 48.705 1.00 45.06 238 ARG A C 1
ATOM 1865 O O . ARG A 1 238 ? 4.837 -28.793 47.967 1.00 45.06 238 ARG A O 1
#

Secondary structure (DSSP, 8-state):
--EEEEEEESHHHHTTT-SSS-THHHHHHHHHHHTT--EEE--SEE-SSSSS-EEEE-TT--HHHHHHHHHHHHHHH--SEEEEE--HHHHHHT-SGGGHHHHHHHHHHHHHHH-TTPEEEEEPPPP--SSTTHHHHHHHHHHHHHHHHHHHHTTT-SEEEE-TTSTTS--GGGBSSSSSB-HHHHHHHHHHHHHHHHHHHHTT-----S--THHHHSTTS-PPP----S--------